Protein 5UFH (pdb70)

CATH classification: 3.40.50.2300

Foldseek 3Di:
DEEEEEEADPQALLVVVLVVLLQCCVVVVYHYDYDHQNVDDVRQVVVCVVVVDDGQEYEYEDQDEPCPCDDPGLYEYEYFYDPVQSAAYEYQQQQLLVVLLVCVVVPFPFEAEEADDCVVDDVCLCPDPTHLRSNNVNNVVNCVVVVHDDHLHFFLDHQALNRLLVRLVVVPPDQGQEYEYSAVSLLSVVVNCVVVPHDFPVRYAYEHEDPRVVQCVGVQRHWYKHQPSSVSSVVRSVSVCVSVPNDDGHYYHGGHIDGHDTRRHDD

Solvent-accessible surface area: 11719 Å² total

Nearest PDB structures (foldseek):
  5ufh-assembly1_A-2  TM=1.003E+00  e=1.304E-54  Bifidobacterium animalis subsp. lactis AD011
  2paf-assembly1_B  TM=8.544E-01  e=1.922E-17  Escherichia coli
  1lbi-assembly1_D  TM=8.188E-01  e=1.592E-17  Escherichia coli
  3brq-assembly1_A  TM=7.745E-01  e=1.092E-17  Escherichia coli K-12
  4wxe-assembly1_A  TM=7.830E-01  e=5.033E-16  Lacticaseibacillus paracasei ATCC 334

Organism: Bifidobacterium animalis subsp. lactis (strain AD011) (NCBI:txid442563)

Radius of gyration: 19.09 Å; Cα contacts (8 Å, |Δi|>4): 548; chains: 1; bounding box: 34×54×36 Å

B-factor: mean 27.02, std 12.6, range [11.87, 88.54]

Sequence (267 aa):
GLLGLAIFDFSQPFASYLADQIIVAREHHYGVIINTYGQNEHGLARARQANNLAADGWIVFADHAGQKLDQSYPLVLTGDWDAYGKVDQVTPNVEARYTTNRLLDSGYRSIALFGADGSLGARHYRQATEGTQELRVQGYQAYEEEHGIEARRDLFSGGLLTSDDSGVRATNLDQGVRPDAIICLNDAALGALHQLQVRGIRVPDDVQVVGFDNVPEEATYANPSLTTIDPHIDSYARHAVDLIERIQGYDGAKRVYTSDFTLVERSSTSL

Secondary structure (DSSP, 8-state):
-EEEEEES-SSSHHHHHHHHHHH--GGGT-EEEEEE-TTSTTHHHH--GGGGSS-SEEEEE----------SS-EEEESSS--TTSSEEE--TTT--HHHHHHHHTT---EEEESS-GGG-HHHHHH--S-HHHHHHHH--HHHHTT------B--SSSSHHHHHHHHH-------SEEEESS---HHHHHHHHHTT--TTTT-EEEEES--THHHHSSSPPEEEE--HHHHHHHHH--HHHHTT--SPP-EE----EEE--TT---

Structure (mmCIF, N/CA/C/O backbone):
data_5UFH
#
_entry.id   5UFH
#
_cell.length_a   72.326
_cell.length_b   60.171
_cell.length_c   67.188
_cell.angle_alpha   90.00
_cell.angle_beta   109.22
_cell.angle_gamma   90.00
#
_symmetry.space_group_name_H-M   'C 1 2 1'
#
loop_
_entity.id
_entity.type
_entity.pdbx_description
1 polymer 'LacI-type transcriptional regulator'
2 non-polymer GLYCEROL
3 non-polymer 'NITRATE ION'
4 water water
#
loop_
_atom_site.group_PDB
_atom_site.id
_atom_site.type_symbol
_atom_site.label_atom_id
_atom_site.label_alt_id
_atom_site.label_comp_id
_atom_site.label_asym_id
_atom_site.label_entity_id
_atom_site.label_seq_id
_atom_site.pdbx_PDB_ins_code
_atom_site.Cartn_x
_atom_site.Cartn_y
_atom_site.Cartn_z
_atom_site.occupancy
_atom_site.B_iso_or_equiv
_atom_site.auth_seq_id
_atom_site.auth_comp_id
_atom_site.auth_asym_id
_atom_site.auth_atom_id
_atom_site.pdbx_PDB_model_num
ATOM 1 N N . GLY A 1 66 ? 12.259 18.463 31.312 1.00 54.86 63 GLY A N 1
ATOM 2 C CA . GLY A 1 66 ? 12.991 18.813 30.110 1.00 45.91 63 GLY A CA 1
ATOM 3 C C . GLY A 1 66 ? 14.104 19.818 30.360 1.00 37.78 63 GLY A C 1
ATOM 4 O O . GLY A 1 66 ? 14.057 20.625 31.292 1.00 38.35 63 GLY A O 1
ATOM 5 N N . LEU A 1 67 ? 15.133 19.776 29.522 1.00 35.82 64 LEU A N 1
ATOM 6 C CA . LEU A 1 67 ? 16.292 20.634 29.733 1.00 34.07 64 LEU A CA 1
ATOM 7 C C . LEU A 1 67 ? 16.800 21.140 28.394 1.00 29.36 64 LEU A C 1
ATOM 8 O O . LEU A 1 67 ? 17.165 20.336 27.533 1.00 33.96 64 LEU A O 1
ATOM 13 N N . LEU A 1 68 ? 16.827 22.467 28.211 1.00 27.78 65 LEU A N 1
ATOM 14 C CA . LEU A 1 68 ? 17.385 23.070 27.003 1.00 25.43 65 LEU A CA 1
ATOM 15 C C . LEU A 1 68 ? 18.785 23.601 27.261 1.00 24.05 65 LEU A C 1
ATOM 16 O O . LEU A 1 68 ? 19.110 24.034 28.370 1.00 25.09 65 LEU A O 1
ATOM 21 N N . GLY A 1 69 ? 19.623 23.553 26.232 1.00 22.75 66 GLY A N 1
ATOM 22 C CA . GLY A 1 69 ? 20.957 24.147 26.286 1.00 23.46 66 GLY A CA 1
ATOM 23 C C . GLY A 1 69 ? 21.010 25.425 25.463 1.00 22.44 66 GLY A C 1
ATOM 24 O O . GLY A 1 69 ? 20.441 25.493 24.378 1.00 21.22 66 GLY A O 1
ATOM 25 N N . LEU A 1 70 ? 21.738 26.414 25.944 1.00 20.94 67 LEU A N 1
ATOM 26 C CA . LEU A 1 70 ? 22.030 27.631 25.217 1.00 17.03 67 LEU A CA 1
ATOM 27 C C . LEU A 1 70 ? 23.540 27.770 25.129 1.00 19.13 67 LEU A C 1
ATOM 28 O O . LEU A 1 70 ? 24.220 27.729 26.163 1.00 17.96 67 LEU A O 1
ATOM 33 N N . ALA A 1 71 ? 24.083 27.915 23.920 1.00 19.54 68 ALA A N 1
ATOM 34 C CA . ALA A 1 71 ? 25.511 28.136 23.683 1.00 18.47 68 ALA A CA 1
ATOM 35 C C . ALA A 1 71 ? 25.707 29.568 23.202 1.00 18.50 68 ALA A C 1
ATOM 36 O O . ALA A 1 71 ? 25.126 29.976 22.195 1.00 21.82 68 ALA A O 1
ATOM 38 N N . ILE A 1 72 ? 26.495 30.356 23.946 1.00 22.76 69 ILE A N 1
ATOM 39 C CA . ILE A 1 72 ? 26.800 31.737 23.565 1.00 24.73 69 ILE A CA 1
ATOM 40 C C . ILE A 1 72 ? 28.289 32.000 23.769 1.00 21.78 69 ILE A C 1
ATOM 41 O O . ILE A 1 72 ? 29.005 31.233 24.399 1.00 25.51 69 ILE A O 1
ATOM 46 N N . PHE A 1 73 ? 28.752 33.100 23.204 1.00 24.33 70 PHE A N 1
ATOM 47 C CA . PHE A 1 73 ? 30.190 33.330 23.185 1.00 25.11 70 PHE A CA 1
ATOM 48 C C . PHE A 1 73 ? 30.729 33.609 24.592 1.00 28.04 70 PHE A C 1
ATOM 49 O O . PHE A 1 73 ? 31.622 32.914 25.081 1.00 27.75 70 PHE A O 1
ATOM 57 N N . ASP A 1 74 ? 30.214 34.646 25.244 1.00 24.60 71 ASP A N 1
ATOM 58 C CA . ASP A 1 74 ? 30.510 34.946 26.647 1.00 23.95 71 ASP A CA 1
ATOM 59 C C . ASP A 1 74 ? 29.467 35.958 27.076 1.00 23.09 71 ASP A C 1
ATOM 60 O O . ASP A 1 74 ? 28.559 36.291 26.312 1.00 24.83 71 ASP A O 1
ATOM 65 N N . PHE A 1 75 ? 29.588 36.441 28.297 1.00 24.63 72 PHE A N 1
ATOM 66 C CA . PHE A 1 75 ? 28.636 37.406 28.838 1.00 26.27 72 PHE A CA 1
ATOM 67 C C . PHE A 1 75 ? 29.177 38.824 28.852 1.00 26.16 72 PHE A C 1
ATOM 68 O O . PHE A 1 75 ? 28.737 39.654 29.674 1.00 27.77 72 PHE A O 1
ATOM 76 N N . SER A 1 76 ? 30.175 39.127 28.030 1.00 24.27 73 SER A N 1
ATOM 77 C CA . SER A 1 76 ? 30.865 40.394 28.233 1.00 28.14 73 SER A CA 1
ATOM 78 C C . SER A 1 76 ? 30.012 41.604 27.874 1.00 33.93 73 SER A C 1
ATOM 79 O O . SER A 1 76 ? 30.288 42.710 28.355 1.00 43.72 73 SER A O 1
ATOM 82 N N . GLN A 1 77 ? 28.987 41.430 27.071 1.00 26.07 74 GLN A N 1
ATOM 83 C CA . GLN A 1 77 ? 28.154 42.556 26.700 1.00 30.41 74 GLN A CA 1
ATOM 84 C C . GLN A 1 77 ? 26.711 42.279 27.098 1.00 21.90 74 GLN A C 1
ATOM 85 O O . GLN A 1 77 ? 26.283 41.120 27.167 1.00 21.41 74 GLN A O 1
ATOM 91 N N . PRO A 1 78 ? 25.956 43.337 27.408 1.00 22.19 75 PRO A N 1
ATOM 92 C CA . PRO A 1 78 ? 24.621 43.156 28.003 1.00 21.10 75 PRO A CA 1
ATOM 93 C C . PRO A 1 78 ? 23.661 42.299 27.204 1.00 19.60 75 PRO A C 1
ATOM 94 O O . PRO A 1 78 ? 22.789 41.635 27.792 1.00 20.58 75 PRO A O 1
ATOM 98 N N . PHE A 1 79 ? 23.764 42.246 25.869 1.00 19.45 76 PHE A N 1
ATOM 99 C CA . PHE A 1 79 ? 22.787 41.497 25.118 1.00 18.23 76 PHE A CA 1
ATOM 100 C C . PHE A 1 79 ? 22.780 40.009 25.491 1.00 17.18 76 PHE A C 1
ATOM 101 O O . PHE A 1 79 ? 21.717 39.385 25.541 1.00 17.59 76 PHE A O 1
ATOM 109 N N . ALA A 1 80 ? 23.955 39.433 25.792 1.00 18.77 77 ALA A N 1
ATOM 110 C CA . ALA A 1 80 ? 23.974 37.994 26.060 1.00 18.54 77 ALA A CA 1
ATOM 111 C C . ALA A 1 80 ? 23.148 37.666 27.312 1.00 18.17 77 ALA A C 1
ATOM 112 O O . ALA A 1 80 ? 22.377 36.694 27.307 1.00 20.50 77 ALA A O 1
ATOM 114 N N . SER A 1 81 ? 23.284 38.495 28.354 1.00 18.09 78 SER A N 1
ATOM 115 C CA . SER A 1 81 ? 22.481 38.369 29.573 1.00 23.29 78 SER A CA 1
ATOM 116 C C . SER A 1 81 ? 21.008 38.483 29.257 1.00 23.88 78 SER A C 1
ATOM 117 O O . SER A 1 81 ? 20.182 37.709 29.751 1.00 18.82 78 SER A O 1
ATOM 120 N N . TYR A 1 82 ? 20.652 39.489 28.470 1.00 19.42 79 TYR A N 1
ATOM 121 C CA . TYR A 1 82 ? 19.249 39.754 28.225 1.00 18.71 79 TYR A CA 1
ATOM 122 C C . TYR A 1 82 ? 18.628 38.616 27.423 1.00 20.58 79 TYR A C 1
ATOM 123 O O . TYR A 1 82 ? 17.535 38.128 27.753 1.00 18.42 79 TYR A O 1
ATOM 132 N N . LEU A 1 83 ? 19.326 38.138 26.392 1.00 16.46 80 LEU A N 1
ATOM 133 C CA . LEU A 1 83 ? 18.804 37.030 25.605 1.00 18.50 80 LEU A CA 1
ATOM 134 C C . LEU A 1 83 ? 18.690 35.771 26.449 1.00 17.63 80 LEU A C 1
ATOM 135 O O . LEU A 1 83 ? 17.663 35.086 26.419 1.00 18.11 80 LEU A O 1
ATOM 140 N N . ALA A 1 84 ? 19.731 35.462 27.226 1.00 18.27 81 ALA A N 1
ATOM 141 C CA . ALA A 1 84 ? 19.677 34.270 28.063 1.00 18.62 81 ALA A CA 1
ATOM 142 C C . ALA A 1 84 ? 18.500 34.333 29.028 1.00 20.23 81 ALA A C 1
ATOM 143 O O . ALA A 1 84 ? 17.776 33.337 29.210 1.00 18.47 81 ALA A O 1
ATOM 145 N N . ASP A 1 85 ? 18.323 35.475 29.695 1.00 19.93 82 ASP A N 1
ATOM 146 C CA . ASP A 1 85 ? 17.212 35.576 30.648 1.00 21.64 82 ASP A CA 1
ATOM 147 C C . ASP A 1 85 ? 15.874 35.367 29.942 1.00 19.32 82 ASP A C 1
ATOM 148 O O . ASP A 1 85 ? 14.989 34.701 30.481 1.00 21.56 82 ASP A O 1
ATOM 153 N N . GLN A 1 86 ? 15.707 35.923 28.737 1.00 17.66 83 GLN A N 1
ATOM 154 C CA . GLN A 1 86 ? 14.436 35.746 28.043 1.00 19.10 83 GLN A CA 1
ATOM 155 C C . GLN A 1 86 ? 14.225 34.293 27.627 1.00 21.25 83 GLN A C 1
ATOM 156 O O . GLN A 1 86 ? 13.123 33.762 27.767 1.00 21.01 83 GLN A O 1
ATOM 162 N N . ILE A 1 87 ? 15.276 33.623 27.154 1.00 17.59 84 ILE A N 1
ATOM 163 C CA . ILE A 1 87 ? 15.178 32.196 26.865 1.00 18.96 84 ILE A CA 1
ATOM 164 C C . ILE A 1 87 ? 14.794 31.408 28.105 1.00 21.29 84 ILE A C 1
ATOM 165 O O . ILE A 1 87 ? 13.941 30.514 28.045 1.00 21.52 84 ILE A O 1
ATOM 170 N N . ILE A 1 88 ? 15.393 31.741 29.259 1.00 19.38 85 ILE A N 1
ATOM 171 C CA . ILE A 1 88 ? 15.047 31.057 30.505 1.00 19.53 85 ILE A CA 1
ATOM 172 C C . ILE A 1 88 ? 13.575 31.249 30.854 1.00 21.81 85 ILE A C 1
ATOM 173 O O . ILE A 1 88 ? 12.886 30.291 31.220 1.00 24.97 85 ILE A O 1
ATOM 178 N N . VAL A 1 89 ? 13.073 32.476 30.762 1.00 22.51 86 VAL A N 1
ATOM 179 C CA . VAL A 1 89 ? 11.639 32.717 31.019 1.00 25.69 86 VAL A CA 1
ATOM 180 C C . VAL A 1 89 ? 10.768 31.904 30.058 1.00 22.21 86 VAL A C 1
ATOM 181 O O . VAL A 1 89 ? 9.829 31.235 30.501 1.00 25.31 86 VAL A O 1
ATOM 192 N N . ALA A 1 91 ? 11.488 29.249 28.303 1.00 21.01 88 ALA A N 1
ATOM 193 C CA . ALA A 1 91 ? 11.652 27.832 28.533 1.00 22.43 88 ALA A CA 1
ATOM 194 C C . ALA A 1 91 ? 10.848 27.423 29.759 1.00 24.19 88 ALA A C 1
ATOM 195 O O . ALA A 1 91 ? 10.207 26.369 29.767 1.00 23.94 88 ALA A O 1
ATOM 197 N N . ARG A 1 92 ? 10.884 28.253 30.815 1.00 23.55 89 ARG A N 1
ATOM 198 C CA . ARG A 1 92 ? 10.129 27.919 32.022 1.00 26.55 89 ARG A CA 1
ATOM 199 C C . ARG A 1 92 ? 8.631 27.823 31.753 1.00 27.58 89 ARG A C 1
ATOM 200 O O . ARG A 1 92 ? 7.951 26.966 32.339 1.00 29.48 89 ARG A O 1
ATOM 203 N N . GLU A 1 93 ? 8.115 28.652 30.837 1.00 25.92 90 GLU A N 1
ATOM 204 C CA . GLU A 1 93 ? 6.700 28.548 30.472 1.00 28.54 90 GLU A CA 1
ATOM 205 C C . GLU A 1 93 ? 6.367 27.178 29.894 1.00 26.76 90 GLU A C 1
ATOM 206 O O . GLU A 1 93 ? 5.219 26.742 29.974 1.00 31.40 90 GLU A O 1
ATOM 212 N N . HIS A 1 94 ? 7.337 26.506 29.278 1.00 27.87 91 HIS A N 1
ATOM 213 C CA . HIS A 1 94 ? 7.171 25.149 28.768 1.00 29.00 91 HIS A CA 1
ATOM 214 C C . HIS A 1 94 ? 7.579 24.080 29.765 1.00 35.15 91 HIS A C 1
ATOM 215 O O . HIS A 1 94 ? 7.612 22.899 29.401 1.00 34.01 91 HIS A O 1
ATOM 222 N N . HIS A 1 95 ? 7.918 24.461 30.994 1.00 32.48 92 HIS A N 1
ATOM 223 C CA . HIS A 1 95 ? 8.367 23.523 32.018 1.00 31.99 92 HIS A CA 1
ATOM 224 C C . HIS A 1 95 ? 9.706 22.885 31.665 1.00 33.39 92 HIS A C 1
ATOM 225 O O . HIS A 1 95 ? 9.961 21.726 32.007 1.00 36.34 92 HIS A O 1
ATOM 232 N N . TYR A 1 96 ? 10.560 23.645 30.980 1.00 29.26 93 TYR A N 1
ATOM 233 C CA . TYR A 1 96 ? 11.918 23.241 30.650 1.00 30.85 93 TYR A CA 1
ATOM 234 C C . TYR A 1 96 ? 12.907 24.107 31.418 1.00 31.46 93 TYR A C 1
ATOM 235 O O . TYR A 1 96 ? 12.724 25.323 31.547 1.00 29.94 93 TYR A O 1
ATOM 244 N N . GLY A 1 97 ? 13.982 23.489 31.899 1.00 29.61 94 GLY A N 1
ATOM 245 C CA . GLY A 1 97 ? 15.102 24.242 32.410 1.00 29.39 94 GLY A CA 1
ATOM 246 C C . GLY A 1 97 ? 16.059 24.621 31.307 1.00 27.08 94 GLY A C 1
ATOM 247 O O . GLY A 1 97 ? 15.877 24.266 30.140 1.00 28.90 94 GLY A O 1
ATOM 248 N N . VAL A 1 98 ? 17.063 25.408 31.673 1.00 24.91 95 VAL A N 1
ATOM 249 C CA . VAL A 1 98 ? 18.085 25.857 30.730 1.00 25.10 95 VAL A CA 1
ATOM 250 C C . VAL A 1 98 ? 19.453 25.725 31.378 1.00 28.95 95 VAL A C 1
ATOM 251 O O . VAL A 1 98 ? 19.646 26.150 32.523 1.00 32.46 95 VAL A O 1
ATOM 255 N N . ILE A 1 99 ? 20.402 25.159 30.644 1.00 24.08 96 ILE A N 1
ATOM 256 C CA . ILE A 1 99 ? 21.813 25.224 31.018 1.00 21.55 96 ILE A CA 1
ATOM 257 C C . ILE A 1 99 ? 22.543 26.008 29.947 1.00 21.51 96 ILE A C 1
ATOM 258 O O . ILE A 1 99 ? 22.206 25.928 28.763 1.00 22.78 96 ILE A O 1
ATOM 263 N N . ILE A 1 100 ? 23.555 26.760 30.334 1.00 22.50 97 ILE A N 1
ATOM 264 C CA . ILE A 1 100 ? 24.285 27.631 29.421 1.00 18.91 97 ILE A CA 1
ATOM 265 C C . ILE A 1 100 ? 25.723 27.151 29.292 1.00 20.92 97 ILE A C 1
ATOM 266 O O . ILE A 1 100 ? 26.405 26.971 30.294 1.00 22.85 97 ILE A O 1
ATOM 271 N N . ASN A 1 101 ? 26.191 26.942 28.060 1.00 24.67 98 ASN A N 1
ATOM 272 C CA . ASN A 1 101 ? 27.594 26.673 27.781 1.00 25.60 98 ASN A CA 1
ATOM 273 C C . ASN A 1 101 ? 28.142 27.891 27.046 1.00 26.60 98 ASN A C 1
ATOM 274 O O . ASN A 1 101 ? 27.460 28.464 26.193 1.00 28.58 98 ASN A O 1
ATOM 279 N N . THR A 1 102 ? 29.344 28.334 27.403 1.00 29.32 99 THR A N 1
ATOM 280 C CA . THR A 1 102 ? 29.978 29.400 26.642 1.00 25.48 99 THR A CA 1
ATOM 281 C C . THR A 1 102 ? 31.107 28.810 25.809 1.00 28.87 99 THR A C 1
ATOM 282 O O . THR A 1 102 ? 31.704 27.791 26.166 1.00 33.29 99 THR A O 1
ATOM 286 N N . TYR A 1 103 ? 31.388 29.452 24.686 1.00 29.72 100 TYR A N 1
ATOM 287 C CA . TYR A 1 103 ? 32.407 28.928 23.798 1.00 32.41 100 TYR A CA 1
ATOM 288 C C . TYR A 1 103 ? 33.506 29.909 23.426 1.00 36.06 100 TYR A C 1
ATOM 289 O O . TYR A 1 103 ? 34.471 29.504 22.760 1.00 33.79 100 TYR A O 1
ATOM 298 N N . GLY A 1 104 ? 33.404 31.173 23.834 1.00 30.82 101 GLY A N 1
ATOM 299 C CA . GLY A 1 104 ? 34.404 32.139 23.442 1.00 31.44 101 GLY A CA 1
ATOM 300 C C . GLY A 1 104 ? 35.784 31.900 24.012 1.00 34.83 101 GLY A C 1
ATOM 301 O O . GLY A 1 104 ? 36.733 32.537 23.545 1.00 42.74 101 GLY A O 1
ATOM 302 N N . GLN A 1 105 ? 35.924 30.994 24.981 1.00 37.90 102 GLN A N 1
ATOM 303 C CA . GLN A 1 105 ? 37.183 30.772 25.680 1.00 47.76 102 GLN A CA 1
ATOM 304 C C . GLN A 1 105 ? 38.033 29.683 25.036 1.00 60.49 102 GLN A C 1
ATOM 305 O O . GLN A 1 105 ? 39.057 29.283 25.609 1.00 67.18 102 GLN A O 1
ATOM 311 N N . ASN A 1 106 ? 37.649 29.210 23.856 1.00 55.94 10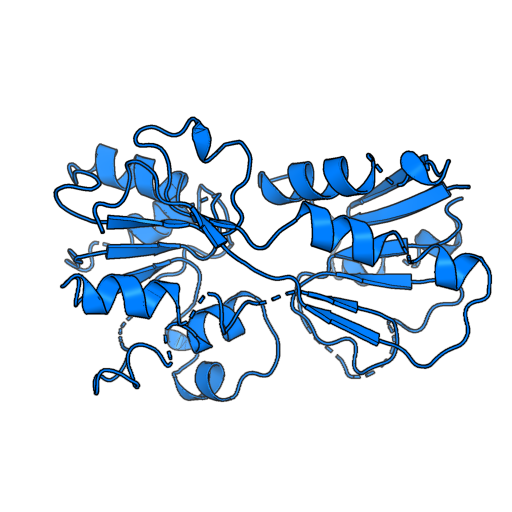3 ASN A N 1
ATOM 312 C CA . ASN A 1 106 ? 38.386 28.167 23.160 1.00 62.63 103 ASN A CA 1
ATOM 313 C C . ASN A 1 106 ? 38.637 28.590 21.721 1.00 65.34 103 ASN A C 1
ATOM 314 O O . ASN A 1 106 ? 37.793 29.247 21.102 1.00 63.55 103 ASN A O 1
ATOM 319 N N . GLU A 1 107 ? 39.809 28.230 21.202 1.00 70.27 104 GLU A N 1
ATOM 320 C CA . GLU A 1 107 ? 40.060 28.360 19.774 1.00 68.81 104 GLU A CA 1
ATOM 321 C C . GLU A 1 107 ? 39.135 27.415 19.022 1.00 67.81 104 GLU A C 1
ATOM 322 O O . GLU A 1 107 ? 38.925 26.270 19.439 1.00 68.18 104 GLU A O 1
ATOM 324 N N . HIS A 1 108 ? 38.575 27.902 17.912 1.00 66.04 105 HIS A N 1
ATOM 325 C CA . HIS A 1 108 ? 37.495 27.208 17.213 1.00 61.01 105 HIS A CA 1
ATOM 326 C C . HIS A 1 108 ? 36.394 26.842 18.203 1.00 57.90 105 HIS A C 1
ATOM 327 O O . HIS A 1 108 ? 35.883 25.720 18.232 1.00 57.20 105 HIS A O 1
ATOM 329 N N . GLY A 1 109 ? 36.041 27.825 19.033 1.00 48.87 106 GLY A N 1
ATOM 330 C CA . GLY A 1 109 ? 35.275 27.531 20.225 1.00 40.63 106 GLY A CA 1
ATOM 331 C C . GLY A 1 109 ? 33.912 26.948 19.929 1.00 37.35 106 GLY A C 1
ATOM 332 O O . GLY A 1 109 ? 33.465 26.024 20.608 1.00 41.08 106 GLY A O 1
ATOM 333 N N . LEU A 1 110 ? 33.226 27.484 18.922 1.00 31.01 107 LEU A N 1
ATOM 334 C CA . LEU A 1 110 ? 31.857 27.051 18.689 1.00 33.31 107 LEU A CA 1
ATOM 335 C C . LEU A 1 110 ? 31.803 25.564 18.347 1.00 37.94 107 LEU A C 1
ATOM 336 O O . LEU A 1 110 ? 30.952 24.833 18.867 1.00 33.38 107 LEU A O 1
ATOM 341 N N . ALA A 1 111 ? 32.747 25.092 17.523 1.00 41.41 108 ALA A N 1
ATOM 342 C CA . ALA A 1 111 ? 32.796 23.675 17.174 1.00 41.88 108 ALA A CA 1
ATOM 343 C C . ALA A 1 111 ? 32.953 22.805 18.413 1.00 39.52 108 ALA A C 1
ATOM 344 O O . ALA A 1 111 ? 32.300 21.761 18.538 1.00 40.26 108 ALA A O 1
ATOM 346 N N . ARG A 1 112 ? 33.796 23.230 19.351 1.00 36.82 109 ARG A N 1
ATOM 347 C CA . ARG A 1 112 ? 34.005 22.445 20.563 1.00 38.45 109 ARG A CA 1
ATOM 348 C C . ARG A 1 112 ? 32.729 22.377 21.403 1.00 35.72 109 ARG A C 1
ATOM 349 O O . ARG A 1 112 ? 32.373 21.313 21.924 1.00 37.34 109 ARG A O 1
ATOM 354 N N . ALA A 1 113 ? 32.021 23.498 21.534 1.00 35.49 110 ALA A N 1
ATOM 355 C CA . ALA A 1 113 ? 30.754 23.495 22.263 1.00 34.41 110 ALA A CA 1
ATOM 356 C C . ALA A 1 113 ? 29.720 22.567 21.618 1.00 34.47 110 ALA A C 1
ATOM 357 O O . ALA A 1 113 ? 28.991 21.862 22.329 1.00 35.85 110 ALA A O 1
ATOM 367 N N . ARG A 1 115 ? 30.355 19.904 20.024 1.00 36.15 112 ARG A N 1
ATOM 368 C CA . ARG A 1 115 ? 30.752 18.550 20.383 1.00 35.29 112 ARG A CA 1
ATOM 369 C C . ARG A 1 115 ? 30.451 18.261 21.847 1.00 38.85 112 ARG A C 1
ATOM 370 O O . ARG A 1 115 ? 29.954 17.180 22.177 1.00 42.72 112 ARG A O 1
ATOM 378 N N . GLN A 1 116 ? 30.735 19.219 22.738 1.00 37.47 113 GLN A N 1
ATOM 379 C CA . GLN A 1 116 ? 30.463 19.023 24.160 1.00 37.88 113 GLN A CA 1
ATOM 380 C C . GLN A 1 116 ? 28.993 18.740 24.419 1.00 35.80 113 GLN A C 1
ATOM 381 O O . GLN A 1 116 ? 28.662 18.013 25.366 1.00 42.42 113 GLN A O 1
ATOM 387 N N . ALA A 1 117 ? 28.106 19.300 23.589 1.00 32.34 114 ALA A N 1
ATOM 388 C CA . ALA A 1 117 ? 26.671 19.115 23.757 1.00 34.27 114 ALA A CA 1
ATOM 389 C C . ALA A 1 117 ? 26.283 17.642 23.725 1.00 35.26 114 ALA A C 1
ATOM 390 O O . ALA A 1 117 ? 25.280 17.256 24.335 1.00 41.56 114 ALA A O 1
ATOM 392 N N . ASN A 1 118 ? 27.052 16.809 23.015 1.00 38.44 115 ASN A N 1
ATOM 393 C CA . ASN A 1 118 ? 26.753 15.379 22.965 1.00 37.81 115 ASN A CA 1
ATOM 394 C C . ASN A 1 118 ? 26.791 14.728 24.344 1.00 43.96 115 ASN A C 1
ATOM 395 O O . ASN A 1 118 ? 26.097 13.733 24.573 1.00 48.16 115 ASN A O 1
ATOM 400 N N . ASN A 1 119 ? 27.589 15.261 25.268 1.00 45.63 116 ASN A N 1
ATOM 401 C CA . ASN A 1 119 ? 27.802 14.643 26.571 1.00 44.76 116 ASN A CA 1
ATOM 402 C C . ASN A 1 119 ? 27.187 15.445 27.708 1.00 46.49 116 ASN A C 1
ATOM 403 O O . ASN A 1 119 ? 27.393 15.108 28.884 1.00 50.17 116 ASN A O 1
ATOM 408 N N . LEU A 1 120 ? 26.444 16.504 27.388 1.00 36.59 117 LEU A N 1
ATOM 409 C CA . LEU A 1 120 ? 25.698 17.242 28.385 1.00 38.19 117 LEU A CA 1
ATOM 410 C C . LEU A 1 120 ? 24.285 16.663 28.487 1.00 36.11 117 LEU A C 1
ATOM 411 O O . LEU A 1 120 ? 23.879 15.797 27.709 1.00 39.50 117 LEU A O 1
ATOM 416 N N . ALA A 1 121 ? 23.517 17.157 29.449 1.00 33.97 118 ALA A N 1
ATOM 417 C CA . ALA A 1 121 ? 22.237 16.534 29.750 1.00 38.85 118 ALA A CA 1
ATOM 418 C C . ALA A 1 121 ? 21.081 17.136 28.965 1.00 36.48 118 ALA A C 1
ATOM 419 O O . ALA A 1 121 ? 20.004 16.539 28.925 1.00 37.68 118 ALA A O 1
ATOM 421 N N . ALA A 1 122 ? 21.292 18.275 28.319 1.00 34.05 119 ALA A N 1
ATOM 422 C CA . ALA A 1 122 ? 20.201 18.972 27.645 1.00 30.91 119 ALA A CA 1
ATOM 423 C C . ALA A 1 122 ? 19.609 18.140 26.504 1.00 32.71 119 ALA A C 1
ATOM 424 O O . ALA A 1 122 ? 20.301 17.376 25.826 1.00 32.00 119 ALA A O 1
ATOM 426 N N . ASP A 1 123 ? 18.301 18.314 26.290 1.00 29.43 120 ASP A N 1
ATOM 427 C CA . ASP A 1 123 ? 17.558 17.592 25.260 1.00 30.42 120 ASP A CA 1
ATOM 428 C C . ASP A 1 123 ? 17.690 18.217 23.882 1.00 29.71 120 ASP A C 1
ATOM 429 O O . ASP A 1 123 ? 17.260 17.603 22.895 1.00 31.80 120 ASP A O 1
ATOM 434 N N . GLY A 1 124 ? 18.254 19.412 23.803 1.00 25.93 121 GLY A N 1
ATOM 435 C CA . GLY A 1 124 ? 18.397 20.129 22.545 1.00 24.60 121 GLY A CA 1
ATOM 43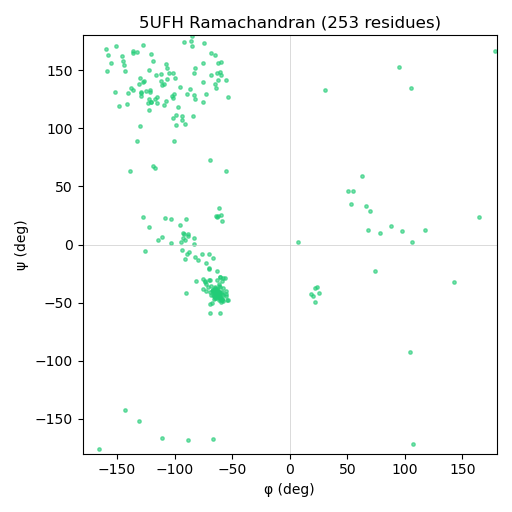6 C C . GLY A 1 124 ? 19.040 21.466 22.851 1.00 23.60 121 GLY A C 1
ATOM 437 O O . GLY A 1 124 ? 19.138 21.874 24.017 1.00 23.24 121 GLY A O 1
ATOM 438 N N . TRP A 1 125 ? 19.495 22.132 21.797 1.00 22.85 122 TRP A N 1
ATOM 439 C CA . TRP A 1 125 ? 20.354 23.303 21.923 1.00 19.52 122 TRP A CA 1
ATOM 440 C C . TRP A 1 125 ? 19.866 24.462 21.080 1.00 21.55 122 TRP A C 1
ATOM 441 O O . TRP A 1 125 ? 19.470 24.291 19.918 1.00 21.29 122 TRP A O 1
ATOM 452 N N . ILE A 1 126 ? 19.923 25.647 21.660 1.00 18.86 123 ILE A N 1
ATOM 453 C CA . ILE A 1 126 ? 19.923 26.886 20.917 1.00 17.25 123 ILE A CA 1
ATOM 454 C C . ILE A 1 126 ? 21.348 27.386 20.888 1.00 17.13 123 ILE A C 1
ATOM 455 O O . ILE A 1 126 ? 21.966 27.526 21.950 1.00 18.63 123 ILE A O 1
ATOM 460 N N . VAL A 1 127 ? 21.868 27.687 19.710 1.00 16.52 124 VAL A N 1
ATOM 461 C CA . VAL A 1 127 ? 23.236 28.136 19.545 1.00 18.33 124 VAL A CA 1
ATOM 462 C C . VAL A 1 127 ? 23.181 29.540 18.983 1.00 21.36 124 VAL A C 1
ATOM 463 O O . VAL A 1 127 ? 22.562 29.768 17.931 1.00 21.19 124 VAL A O 1
ATOM 467 N N . PHE A 1 128 ? 23.835 30.475 19.659 1.00 21.59 125 PHE A N 1
ATOM 468 C CA . PHE A 1 128 ? 23.925 31.837 19.141 1.00 22.19 125 PHE A CA 1
ATOM 469 C C . PHE A 1 128 ? 25.286 31.964 18.478 1.00 24.72 125 PHE A C 1
ATOM 470 O O . PHE A 1 128 ? 26.310 32.084 19.158 1.00 25.01 125 PHE A O 1
ATOM 478 N N . ALA A 1 129 ? 25.307 31.905 17.156 1.00 25.23 126 ALA A N 1
ATOM 479 C CA . ALA A 1 129 ? 26.565 31.953 16.424 1.00 24.10 126 ALA A CA 1
ATOM 480 C C . ALA A 1 129 ? 27.005 33.395 16.236 1.00 26.80 126 ALA A C 1
ATOM 481 O O . ALA A 1 129 ? 26.179 34.300 16.093 1.00 30.50 126 ALA A O 1
ATOM 483 N N . ASP A 1 130 ? 28.320 33.612 16.229 1.00 30.11 127 ASP A N 1
ATOM 484 C CA . ASP A 1 130 ? 28.832 34.956 15.964 1.00 35.16 127 ASP A CA 1
ATOM 485 C C . ASP A 1 130 ? 29.783 35.031 14.773 1.00 37.00 127 ASP A C 1
ATOM 486 O O . ASP A 1 130 ? 30.481 36.036 14.627 1.00 41.52 127 ASP A O 1
ATOM 491 N N . HIS A 1 131 ? 29.820 34.006 13.914 1.00 35.22 128 HIS A N 1
ATOM 492 C CA . HIS A 1 131 ? 30.619 34.057 12.696 1.00 32.52 128 HIS A CA 1
ATOM 493 C C . HIS A 1 131 ? 30.073 33.062 11.684 1.00 34.44 128 HIS A C 1
ATOM 494 O O . HIS A 1 131 ? 29.303 32.156 12.025 1.00 39.49 128 HIS A O 1
ATOM 501 N N . ALA A 1 132 ? 30.473 33.260 10.431 1.00 35.57 129 ALA A N 1
ATOM 502 C CA . ALA A 1 132 ? 29.997 32.415 9.345 1.00 43.03 129 ALA A CA 1
ATOM 503 C C . ALA A 1 132 ? 30.518 30.991 9.486 1.00 51.66 129 ALA A C 1
ATOM 504 O O . ALA A 1 132 ? 31.620 30.747 9.990 1.00 54.02 129 ALA A O 1
ATOM 514 N N . GLY A 1 134 ? 30.804 27.270 7.129 1.00 62.40 131 GLY A N 1
ATOM 515 C CA . GLY A 1 134 ? 30.725 26.752 5.773 1.00 60.84 131 GLY A CA 1
ATOM 516 C C . GLY A 1 134 ? 29.420 26.020 5.512 1.00 62.62 131 GLY A C 1
ATOM 517 O O . GLY A 1 134 ? 28.829 25.406 6.405 1.00 62.42 131 GLY A O 1
ATOM 518 N N . GLN A 1 135 ? 28.957 26.105 4.267 1.00 64.65 132 GLN A N 1
ATOM 519 C CA . GLN A 1 135 ? 27.758 25.387 3.834 1.00 63.45 132 GLN A CA 1
ATOM 520 C C . GLN A 1 135 ? 28.028 23.886 3.786 1.00 64.84 132 GLN A C 1
ATOM 521 O O . GLN A 1 135 ? 29.183 23.457 3.777 1.00 67.38 132 GLN A O 1
ATOM 523 N N . LYS A 1 138 ? 28.444 21.385 8.127 1.00 56.76 135 LYS A N 1
ATOM 524 C CA . LYS A 1 138 ? 29.011 20.291 8.920 1.00 54.42 135 LYS A CA 1
ATOM 525 C C . LYS A 1 138 ? 28.823 20.525 10.423 1.00 52.18 135 LYS A C 1
ATOM 526 O O . LYS A 1 138 ? 28.441 19.619 11.175 1.00 46.38 135 LYS A O 1
ATOM 536 N N . LEU A 1 140 ? 26.575 22.391 11.833 1.00 32.42 137 LEU A N 1
ATOM 537 C CA . LEU A 1 140 ? 25.164 22.354 12.183 1.00 30.61 137 LEU A CA 1
ATOM 538 C C . LEU A 1 140 ? 24.541 20.986 11.940 1.00 35.38 137 LEU A C 1
ATOM 539 O O . LEU A 1 140 ? 23.331 20.832 12.125 1.00 37.11 137 LEU A O 1
ATOM 544 N N . ASP A 1 141 ? 25.326 20.005 11.506 1.00 37.03 138 ASP A N 1
ATOM 545 C CA . ASP A 1 141 ? 24.865 18.621 11.414 1.00 40.20 138 ASP A CA 1
ATOM 546 C C . ASP A 1 141 ? 25.190 17.933 12.732 1.00 37.34 138 ASP A C 1
ATOM 547 O O . ASP A 1 141 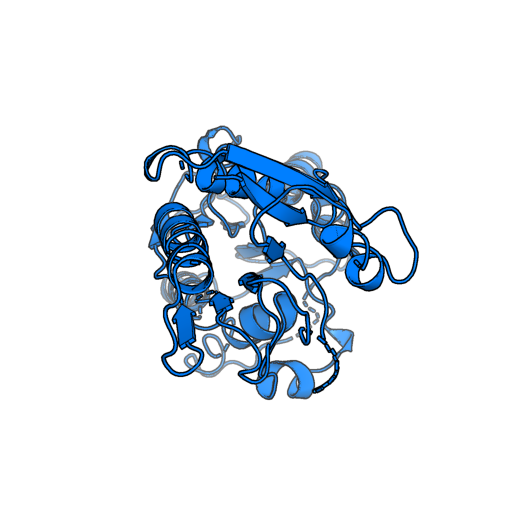? 26.339 17.567 12.991 1.00 42.04 138 ASP A O 1
ATOM 552 N N . GLN A 1 142 ? 24.170 17.746 13.563 1.00 33.90 139 GLN A N 1
ATOM 553 C CA . GLN A 1 142 ? 24.322 17.144 14.877 1.00 35.60 139 GLN A CA 1
ATOM 554 C C . GLN A 1 142 ? 23.196 16.143 15.102 1.00 34.73 139 GLN A C 1
ATOM 555 O O . GLN A 1 142 ? 22.184 16.152 14.403 1.00 36.13 139 GLN A O 1
ATOM 561 N N . SER A 1 143 ? 23.380 15.292 16.105 1.00 39.74 140 SER A N 1
ATOM 562 C CA . SER A 1 143 ? 22.416 14.249 16.430 1.00 42.97 140 SER A CA 1
ATOM 563 C C . SER A 1 143 ? 21.348 14.701 17.418 1.00 41.14 140 SER A C 1
ATOM 564 O O . SER A 1 143 ? 20.399 13.951 17.664 1.00 47.04 140 SER A O 1
ATOM 567 N N . TYR A 1 144 ? 21.478 15.888 18.000 1.00 33.64 141 TYR A N 1
ATOM 568 C CA . TYR A 1 144 ? 20.483 16.408 18.913 1.00 31.32 141 TYR A CA 1
ATOM 569 C C . TYR A 1 144 ? 19.706 17.531 18.239 1.00 27.80 141 TYR A C 1
ATOM 570 O O . TYR A 1 144 ? 20.204 18.164 17.302 1.00 26.56 141 TYR A O 1
ATOM 579 N N . PRO A 1 145 ? 18.475 17.799 18.682 1.00 27.61 142 PRO A N 1
ATOM 580 C CA . PRO A 1 145 ? 17.742 18.968 18.178 1.00 25.44 142 PRO A CA 1
ATOM 581 C C . PRO A 1 145 ? 18.534 20.249 18.373 1.00 23.38 142 PRO A C 1
ATOM 582 O O . PRO A 1 145 ? 19.169 20.449 19.413 1.00 22.89 142 PRO A O 1
ATOM 586 N N . LEU A 1 146 ? 18.453 21.132 17.389 1.00 21.29 143 LEU A N 1
ATOM 587 C CA . LEU A 1 146 ? 19.300 22.314 17.311 1.00 21.68 143 LEU A CA 1
ATOM 588 C C . LEU A 1 146 ? 18.562 23.410 16.557 1.00 22.58 143 LEU A C 1
ATOM 589 O O . LEU A 1 146 ? 18.038 23.173 15.460 1.00 21.61 143 LEU A O 1
ATOM 594 N N . VAL A 1 147 ? 18.551 24.612 17.142 1.00 19.55 144 VAL A N 1
ATOM 595 C CA . VAL A 1 147 ? 18.029 25.841 16.552 1.00 17.58 144 VAL A CA 1
ATOM 596 C C . VAL A 1 147 ? 19.117 26.884 16.585 1.00 16.80 144 VAL A C 1
ATOM 597 O O . VAL A 1 147 ? 19.757 27.069 17.634 1.00 16.68 144 VAL A O 1
ATOM 601 N N . LEU A 1 148 ? 19.341 27.548 15.471 1.00 17.67 145 LEU A N 1
ATOM 602 C CA . LEU A 1 148 ? 20.372 28.548 15.357 1.00 17.13 145 LEU A CA 1
ATOM 603 C C . LEU A 1 148 ? 19.784 29.930 15.604 1.00 17.49 145 LEU A C 1
ATOM 604 O O . LEU A 1 148 ? 18.696 30.261 15.133 1.00 19.97 145 LEU A O 1
ATOM 609 N N . THR A 1 149 ? 20.491 30.732 16.383 1.00 18.00 146 THR A N 1
ATOM 610 C CA . THR A 1 149 ? 20.187 32.146 16.486 1.00 18.02 146 THR A CA 1
ATOM 611 C C . THR A 1 149 ? 21.412 32.931 16.057 1.00 19.10 146 THR A C 1
ATOM 612 O O . THR A 1 149 ? 22.516 32.383 15.891 1.00 20.40 146 THR A O 1
ATOM 616 N N . GLY A 1 150 ? 21.182 34.191 15.784 1.00 21.16 147 GLY A N 1
ATOM 617 C CA . GLY A 1 150 ? 22.221 35.065 15.283 1.00 24.38 147 GLY A CA 1
ATOM 618 C C . GLY A 1 150 ? 22.013 35.370 13.814 1.00 28.40 147 GLY A C 1
ATOM 619 O O . GLY A 1 150 ? 20.998 35.038 13.196 1.00 27.88 147 GLY A O 1
ATOM 620 N N . ASP A 1 151 ? 23.010 36.016 13.240 1.00 30.83 148 ASP A N 1
ATOM 621 C CA . ASP A 1 151 ? 22.826 36.621 11.941 1.00 29.86 148 ASP A CA 1
ATOM 622 C C . ASP A 1 151 ? 23.573 35.877 10.841 1.00 27.72 148 ASP A C 1
ATOM 623 O O . ASP A 1 151 ? 23.840 36.445 9.789 1.00 28.89 148 ASP A O 1
ATOM 628 N N . TRP A 1 152 ? 23.871 34.599 11.065 1.00 28.66 149 TRP A N 1
ATOM 629 C CA . TRP A 1 152 ? 24.605 33.780 10.119 1.00 30.80 149 TRP A CA 1
ATOM 630 C C . TRP A 1 152 ? 23.706 32.703 9.536 1.00 29.38 149 TRP A C 1
ATOM 631 O O . TRP A 1 152 ? 22.780 32.206 10.195 1.00 31.04 149 TRP A O 1
ATOM 642 N N . ASP A 1 153 ? 23.979 32.385 8.280 1.00 33.36 150 ASP A N 1
ATOM 643 C CA . ASP A 1 153 ? 23.145 31.462 7.512 1.00 35.39 150 ASP A CA 1
ATOM 644 C C . ASP A 1 153 ? 23.338 30.011 7.974 1.00 34.63 150 ASP A C 1
ATOM 645 O O . ASP A 1 153 ? 24.468 29.529 8.076 1.00 33.41 150 ASP A O 1
ATOM 650 N N . ALA A 1 154 ? 22.226 29.307 8.246 1.00 28.31 151 ALA A N 1
ATOM 651 C CA . ALA A 1 154 ? 22.244 27.855 8.456 1.00 24.43 151 ALA A CA 1
ATOM 652 C C . ALA A 1 154 ? 22.105 27.019 7.174 1.00 25.26 151 ALA A C 1
ATOM 653 O O . ALA A 1 154 ? 22.228 25.786 7.229 1.00 24.44 151 ALA A O 1
ATOM 655 N N . TYR A 1 155 ? 21.853 27.639 6.023 1.00 28.06 152 TYR A N 1
ATOM 656 C CA . TYR A 1 155 ? 21.661 26.918 4.782 1.00 27.61 152 TYR A CA 1
ATOM 657 C C . TYR A 1 155 ? 20.597 25.827 4.904 1.00 26.38 152 TYR A C 1
ATOM 658 O O . TYR A 1 155 ? 20.736 24.748 4.353 1.00 27.51 152 TYR A O 1
ATOM 667 N N . GLY A 1 156 ? 19.560 26.094 5.703 1.00 24.64 153 GLY A N 1
ATOM 668 C CA . GLY A 1 156 ? 18.499 25.108 5.840 1.00 26.24 153 GLY A CA 1
ATOM 669 C C . GLY A 1 156 ? 18.848 23.819 6.553 1.00 25.26 153 GLY A C 1
ATOM 670 O O . GLY A 1 156 ? 18.076 22.864 6.475 1.00 27.39 153 GLY A O 1
ATOM 671 N N . LYS A 1 157 ? 19.988 23.740 7.235 1.00 23.68 154 LYS A N 1
ATOM 672 C CA . LYS A 1 157 ? 20.284 22.521 7.980 1.00 26.28 154 LYS A CA 1
ATOM 673 C C . LYS A 1 157 ? 19.456 22.430 9.255 1.00 25.67 154 LYS A C 1
ATOM 674 O O . LYS A 1 157 ? 19.161 21.322 9.714 1.00 26.20 154 LYS A O 1
ATOM 680 N N . VAL A 1 158 ? 19.096 23.569 9.853 1.00 21.36 155 VAL A N 1
ATOM 681 C CA . VAL A 1 158 ? 18.330 23.606 11.093 1.00 19.37 155 VAL A CA 1
ATOM 682 C C . VAL A 1 158 ? 17.414 24.817 11.023 1.00 18.66 155 VAL A C 1
ATOM 683 O O . VAL A 1 158 ? 17.607 25.711 10.201 1.00 19.06 155 VAL A O 1
ATOM 687 N N . ASP A 1 159 ? 16.389 24.826 11.880 1.00 21.41 156 ASP A N 1
ATOM 688 C CA . ASP A 1 159 ? 15.588 26.031 12.039 1.00 20.21 156 ASP A CA 1
ATOM 689 C C . ASP A 1 159 ? 16.487 27.144 12.534 1.00 21.43 156 ASP A C 1
ATOM 690 O O . ASP A 1 159 ? 17.414 26.901 13.318 1.00 19.84 156 ASP A O 1
ATOM 695 N N . GLN A 1 160 ? 16.166 28.364 12.146 1.00 18.25 157 GLN A N 1
ATOM 696 C CA . GLN A 1 160 ? 16.917 29.508 12.613 1.00 18.00 157 GLN A CA 1
ATOM 697 C C . GLN A 1 160 ? 16.026 30.711 12.866 1.00 18.81 157 GLN A C 1
ATOM 698 O O . GLN A 1 160 ? 14.981 30.904 12.227 1.00 18.55 157 GLN A O 1
ATOM 704 N N . VAL A 1 161 ? 16.453 31.513 13.843 1.00 17.07 158 VAL A N 1
ATOM 705 C CA . VAL A 1 161 ? 15.772 32.738 14.231 1.00 15.48 158 VAL A CA 1
ATOM 706 C C . VAL A 1 161 ? 16.754 33.872 14.065 1.00 18.01 158 VAL A C 1
ATOM 707 O O . VAL A 1 161 ? 17.907 33.761 14.513 1.00 15.83 158 VAL A O 1
ATOM 711 N N . THR A 1 162 ? 16.307 34.957 13.440 1.00 14.94 159 THR A N 1
ATOM 712 C CA . THR A 1 162 ? 17.199 36.075 13.176 1.00 16.92 159 THR A CA 1
ATOM 713 C C . THR A 1 162 ? 16.456 37.393 13.337 1.00 16.04 159 THR A C 1
ATOM 714 O O . THR A 1 162 ? 15.242 37.434 13.558 1.00 17.07 159 THR A O 1
ATOM 726 N N . PRO A 1 164 ? 15.700 41.555 12.052 1.00 15.59 161 PRO A N 1
ATOM 727 C CA . PRO A 1 164 ? 15.448 42.272 10.777 1.00 15.51 161 PRO A CA 1
ATOM 728 C C . PRO A 1 164 ? 16.553 43.296 10.544 1.00 16.26 161 PRO A C 1
ATOM 729 O O . PRO A 1 164 ? 16.346 44.505 10.554 1.00 15.98 161 PRO A O 1
ATOM 733 N N . ASN A 1 165 ? 17.750 42.773 10.308 1.00 15.31 162 ASN A N 1
ATOM 734 C CA . ASN A 1 165 ? 18.962 43.607 10.336 1.00 16.82 162 ASN A CA 1
ATOM 735 C C . ASN A 1 165 ? 18.962 44.657 9.239 1.00 15.66 162 ASN A C 1
ATOM 736 O O . ASN A 1 165 ? 19.317 45.819 9.480 1.00 17.78 162 ASN A O 1
ATOM 741 N N . VAL A 1 166 ? 18.618 44.258 8.011 1.00 14.45 163 VAL A N 1
ATOM 742 C CA . VAL A 1 166 ? 18.630 45.221 6.908 1.00 14.58 163 VAL A CA 1
ATOM 743 C C . VAL A 1 166 ? 17.515 46.236 7.089 1.00 14.75 163 VAL A C 1
ATOM 744 O O . VAL A 1 166 ? 17.726 47.461 7.034 1.00 15.47 163 VAL A O 1
ATOM 748 N N . GLU A 1 167 ? 16.294 45.737 7.307 1.00 16.19 164 GLU A N 1
ATOM 749 C CA . GLU A 1 167 ? 15.143 46.621 7.340 1.00 15.00 164 GLU A CA 1
ATOM 750 C C . GLU A 1 167 ? 15.218 47.601 8.491 1.00 14.60 164 GLU A C 1
ATOM 751 O O . GLU A 1 167 ? 14.874 48.776 8.337 1.00 14.57 164 GLU A O 1
ATOM 757 N N . ALA A 1 168 ? 15.600 47.134 9.688 1.00 14.64 165 ALA A N 1
ATOM 758 C CA . ALA A 1 168 ? 15.609 48.055 10.828 1.00 13.96 165 ALA A CA 1
ATOM 759 C C . ALA A 1 168 ? 16.612 49.182 10.613 1.00 13.58 165 ALA A C 1
ATOM 760 O O . ALA A 1 168 ? 16.346 50.342 10.976 1.00 15.33 165 ALA A O 1
ATOM 770 N N . ARG A 1 170 ? 17.743 50.247 7.604 1.00 14.16 167 ARG A N 1
ATOM 771 C CA . ARG A 1 170 ? 17.256 51.119 6.542 1.00 16.70 167 ARG A CA 1
ATOM 772 C C . ARG A 1 170 ? 16.205 52.093 7.081 1.00 16.27 167 ARG A C 1
ATOM 773 O O . ARG A 1 170 ? 16.264 53.305 6.825 1.00 14.94 167 ARG A O 1
ATOM 781 N N . TYR A 1 171 ? 15.218 51.576 7.813 1.00 14.63 168 TYR A N 1
ATOM 782 C CA . TYR A 1 171 ? 14.200 52.437 8.410 1.00 14.34 168 TYR A CA 1
ATOM 783 C C . TYR A 1 171 ? 14.828 53.537 9.264 1.00 15.31 168 TYR A C 1
ATOM 784 O O . TYR A 1 171 ? 14.450 54.710 9.180 1.00 15.84 168 TYR A O 1
ATOM 793 N N . THR A 1 172 ? 15.780 53.161 10.127 1.00 15.29 169 THR A N 1
ATOM 794 C CA . THR A 1 172 ? 16.304 54.113 11.099 1.00 15.57 169 THR A CA 1
ATOM 795 C C . THR A 1 172 ? 17.206 55.150 10.438 1.00 14.79 169 THR A C 1
ATOM 796 O O . THR A 1 172 ? 17.128 56.348 10.758 1.00 15.29 169 THR A O 1
ATOM 800 N N . THR A 1 173 ? 18.022 54.713 9.479 1.00 14.74 170 THR A N 1
ATOM 801 C CA . THR A 1 173 ? 18.842 55.660 8.728 1.00 16.51 170 THR A CA 1
ATOM 802 C C . THR A 1 173 ? 17.950 56.601 7.912 1.00 14.58 170 THR A C 1
ATOM 803 O O . THR A 1 173 ? 18.192 57.810 7.871 1.00 16.14 170 THR A O 1
ATOM 807 N N . ASN A 1 174 ? 16.851 56.080 7.344 1.00 15.21 171 ASN A N 1
ATOM 808 C CA . ASN A 1 174 ? 15.900 56.950 6.639 1.00 18.43 171 ASN A CA 1
ATOM 809 C C . ASN A 1 174 ? 15.269 57.968 7.581 1.00 17.25 171 ASN A C 1
ATOM 810 O O . ASN A 1 174 ? 15.053 59.122 7.193 1.00 19.25 171 ASN A O 1
ATOM 815 N N . ARG A 1 175 ? 14.963 57.569 8.832 1.00 17.87 172 ARG A N 1
ATOM 816 C CA . ARG A 1 175 ? 14.353 58.530 9.747 1.00 17.17 172 ARG A CA 1
ATOM 817 C C . ARG A 1 175 ? 15.323 59.668 10.020 1.00 17.90 172 ARG A C 1
ATOM 818 O O . ARG A 1 175 ? 14.937 60.844 10.055 1.00 21.52 172 ARG A O 1
ATOM 826 N N . LEU A 1 176 ? 16.592 59.319 10.265 1.00 17.44 173 LEU A N 1
ATOM 827 C CA . LEU A 1 176 ? 17.607 60.343 10.490 1.00 20.33 173 LEU A CA 1
ATOM 828 C C . LEU A 1 176 ? 17.724 61.266 9.286 1.00 21.27 173 LEU A C 1
ATOM 829 O O . LEU A 1 176 ? 17.675 62.494 9.432 1.00 22.44 173 LEU A O 1
ATOM 834 N N . LEU A 1 177 ? 17.807 60.687 8.070 1.00 18.71 174 LEU A N 1
ATOM 835 C CA . LEU A 1 177 ? 17.953 61.516 6.874 1.00 20.21 174 LEU A CA 1
ATOM 836 C C . LEU A 1 177 ? 16.734 62.406 6.685 1.00 25.34 174 LEU A C 1
ATOM 837 O O . LEU A 1 177 ? 16.862 63.600 6.394 1.00 27.84 174 LEU A O 1
ATOM 842 N N . ASP A 1 178 ? 15.545 61.856 6.896 1.00 20.85 175 ASP A N 1
ATOM 843 C CA . ASP A 1 178 ? 14.331 62.643 6.693 1.00 22.39 175 ASP A CA 1
ATOM 844 C C . ASP A 1 178 ? 14.156 63.733 7.747 1.00 27.32 175 ASP A C 1
ATOM 845 O O . ASP A 1 178 ? 13.400 64.681 7.528 1.00 29.09 175 ASP A O 1
ATOM 850 N N . SER A 1 179 ? 14.814 63.609 8.896 1.00 26.13 176 SER A N 1
ATOM 851 C CA . SER A 1 179 ? 14.765 64.618 9.939 1.00 27.97 176 SER A CA 1
ATOM 852 C C . SER A 1 179 ? 15.877 65.639 9.788 1.00 32.33 176 SER A C 1
ATOM 853 O O . SER A 1 179 ? 16.033 66.503 10.655 1.00 37.40 176 SER A O 1
ATOM 856 N N . GLY A 1 180 ? 16.671 65.550 8.731 1.00 27.16 177 GLY A N 1
ATOM 857 C CA . GLY A 1 180 ? 17.642 66.579 8.434 1.00 30.21 177 GLY A CA 1
ATOM 858 C C . GLY A 1 180 ? 19.041 66.281 8.912 1.00 31.79 177 GLY A C 1
ATOM 859 O O . GLY A 1 180 ? 19.883 67.182 8.905 1.00 33.78 177 GLY A O 1
ATOM 860 N N . TYR A 1 181 ? 19.311 65.051 9.338 1.00 23.29 178 TYR A N 1
ATOM 861 C CA . TYR A 1 181 ? 20.633 64.666 9.849 1.00 20.64 178 TYR A CA 1
ATOM 862 C C . TYR A 1 181 ? 21.344 63.938 8.705 1.00 23.47 178 TYR A C 1
ATOM 863 O O . TYR A 1 181 ? 21.235 62.721 8.542 1.00 23.36 178 TYR A O 1
ATOM 872 N N . ARG A 1 182 ? 22.051 64.707 7.873 1.00 24.68 179 ARG A N 1
ATOM 873 C CA . ARG A 1 182 ? 22.541 64.186 6.595 1.00 24.22 179 ARG A CA 1
ATOM 874 C C . ARG A 1 182 ? 23.822 63.373 6.724 1.00 21.46 179 ARG A C 1
ATOM 875 O O . ARG A 1 182 ? 24.023 62.422 5.961 1.00 24.79 179 ARG A O 1
ATOM 877 N N . SER A 1 183 ? 24.694 63.707 7.688 1.00 19.44 180 SER A N 1
ATOM 878 C CA . SER A 1 183 ? 25.971 63.027 7.890 1.00 19.18 180 SER A CA 1
ATOM 879 C C . SER A 1 183 ? 25.853 62.052 9.059 1.00 20.95 180 SER A C 1
ATOM 880 O O . SER A 1 183 ? 25.801 62.473 10.217 1.00 19.18 180 SER A O 1
ATOM 883 N N . ILE A 1 184 ? 25.854 60.750 8.765 1.00 17.77 181 ILE A N 1
ATOM 884 C CA . ILE A 1 184 ? 25.604 59.725 9.762 1.00 16.29 181 ILE A CA 1
ATOM 885 C C . ILE A 1 184 ? 26.810 58.791 9.795 1.00 18.19 181 ILE A C 1
ATOM 886 O O . ILE A 1 184 ? 27.086 58.096 8.804 1.00 18.14 181 ILE A O 1
ATOM 891 N N . ALA A 1 185 ? 27.527 58.755 10.936 1.00 14.35 182 ALA A N 1
ATOM 892 C CA . ALA A 1 185 ? 28.583 57.772 11.112 1.00 14.00 182 ALA A CA 1
ATOM 893 C C . ALA A 1 185 ? 27.990 56.447 11.556 1.00 13.56 182 ALA A C 1
ATOM 894 O O . ALA A 1 185 ? 26.960 56.397 12.253 1.00 16.15 182 ALA A O 1
ATOM 896 N N . LEU A 1 186 ? 28.666 55.350 11.215 1.00 14.48 183 LEU A N 1
ATOM 897 C CA . LEU A 1 186 ? 28.209 54.033 11.662 1.00 12.67 183 LEU A CA 1
ATOM 898 C C . LEU A 1 186 ? 29.346 53.438 12.479 1.00 15.25 183 LEU A C 1
ATOM 899 O O . LEU A 1 186 ? 30.468 53.306 11.981 1.00 15.92 183 LEU A O 1
ATOM 904 N N . PHE A 1 187 ? 29.060 53.088 13.719 1.00 14.64 184 PHE A N 1
ATOM 905 C CA . PHE A 1 187 ? 30.044 52.467 14.585 1.00 13.96 184 PHE A CA 1
ATOM 906 C C . PHE A 1 187 ? 29.813 50.957 14.623 1.00 14.02 184 PHE A C 1
ATOM 907 O O . PHE A 1 187 ? 28.693 50.504 14.891 1.00 15.53 184 PHE A O 1
ATOM 915 N N . GLY A 1 188 ? 30.876 50.185 14.390 1.00 14.89 185 GLY A N 1
ATOM 916 C CA . GLY A 1 188 ? 30.775 48.748 14.503 1.00 14.65 185 GLY A CA 1
ATOM 917 C C . GLY A 1 188 ? 31.028 47.987 13.214 1.00 18.70 185 GLY A C 1
ATOM 918 O O . GLY A 1 188 ? 30.732 46.784 13.180 1.00 19.80 185 GLY A O 1
ATOM 919 N N . ALA A 1 189 ? 31.556 48.640 12.172 1.00 16.57 186 ALA A N 1
ATOM 920 C CA . ALA A 1 189 ? 31.897 47.906 10.947 1.00 16.78 186 ALA A CA 1
ATOM 921 C C . ALA A 1 189 ? 33.163 48.508 10.350 1.00 15.69 186 ALA A C 1
ATOM 922 O O . ALA A 1 189 ? 33.498 49.677 10.564 1.00 17.91 186 ALA A O 1
ATOM 924 N N . ASP A 1 190 ? 33.868 47.663 9.584 1.00 17.87 187 ASP A N 1
ATOM 925 C CA . ASP A 1 190 ? 35.121 48.000 8.922 1.00 18.27 187 ASP A CA 1
ATOM 926 C C . ASP A 1 190 ? 34.828 48.468 7.490 1.00 16.08 187 ASP A C 1
ATOM 927 O O . ASP A 1 190 ? 34.517 47.656 6.617 1.00 16.85 187 ASP A O 1
ATOM 932 N N . GLY A 1 191 ? 34.973 49.768 7.254 1.00 15.99 188 GLY A N 1
ATOM 933 C CA . GLY A 1 191 ? 34.805 50.337 5.925 1.00 17.69 188 GLY A CA 1
ATOM 934 C C . GLY A 1 191 ? 35.808 49.821 4.932 1.00 18.66 188 GLY A C 1
ATOM 935 O O . GLY A 1 191 ? 35.523 49.800 3.729 1.00 16.52 188 GLY A O 1
ATOM 936 N N . SER A 1 192 ? 36.952 49.330 5.398 1.00 17.88 189 SER A N 1
ATOM 937 C CA . SER A 1 192 ? 37.952 48.850 4.458 1.00 17.88 189 SER A CA 1
ATOM 938 C C . SER A 1 192 ? 37.542 47.550 3.757 1.00 17.02 189 SER A C 1
ATOM 939 O O . SER A 1 192 ? 38.261 47.135 2.828 1.00 17.05 189 SER A O 1
ATOM 942 N N . LEU A 1 193 ? 36.445 46.914 4.180 1.00 15.74 190 LEU A N 1
ATOM 943 C CA . LEU A 1 193 ? 35.951 45.740 3.468 1.00 15.85 190 LEU A CA 1
ATOM 944 C C . LEU A 1 193 ? 35.318 46.103 2.127 1.00 18.17 190 LEU A C 1
ATOM 945 O O . LEU A 1 193 ? 35.123 45.209 1.288 1.00 18.73 190 LEU A O 1
ATOM 950 N N . GLY A 1 194 ? 34.997 47.366 1.909 1.00 16.06 191 GLY A N 1
ATOM 951 C CA . GLY A 1 194 ? 34.533 47.779 0.593 1.00 15.15 191 GLY A CA 1
ATOM 952 C C . GLY A 1 194 ? 33.031 47.788 0.464 1.00 16.05 191 GLY A C 1
ATOM 953 O O . GLY A 1 194 ? 32.316 47.005 1.092 1.00 17.47 191 GLY A O 1
ATOM 954 N N . ALA A 1 195 ? 32.542 48.646 -0.429 1.00 15.72 192 ALA A N 1
ATOM 955 C CA . ALA A 1 195 ? 31.088 48.783 -0.559 1.00 17.74 192 ALA A CA 1
ATOM 956 C C . ALA A 1 195 ? 30.449 47.535 -1.152 1.00 17.22 192 ALA A C 1
ATOM 957 O O . ALA A 1 195 ? 29.318 47.175 -0.775 1.00 19.26 192 ALA A O 1
ATOM 959 N N . A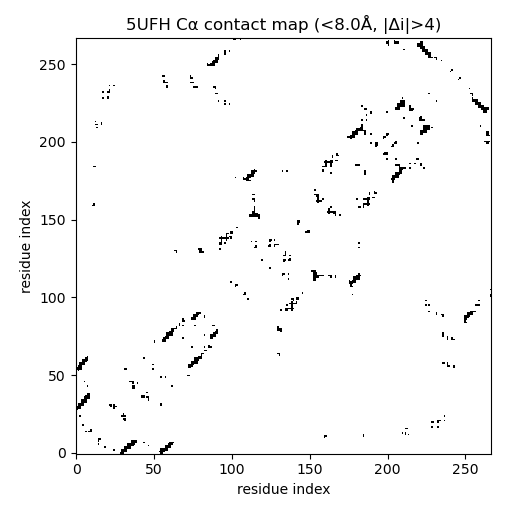RG A 1 196 ? 31.122 46.874 -2.085 1.00 16.63 193 ARG A N 1
ATOM 960 C CA . ARG A 1 196 ? 30.530 45.711 -2.742 1.00 19.67 193 ARG A CA 1
ATOM 961 C C . ARG A 1 196 ? 30.255 44.589 -1.737 1.00 22.46 193 ARG A C 1
ATOM 962 O O . ARG A 1 196 ? 29.198 43.949 -1.776 1.00 20.29 193 ARG A O 1
ATOM 970 N N . HIS A 1 197 ? 31.178 44.365 -0.812 1.00 18.78 194 HIS A N 1
ATOM 971 C CA . HIS A 1 197 ? 30.997 43.339 0.214 1.00 18.49 194 HIS A CA 1
ATOM 972 C C . HIS A 1 197 ? 29.700 43.568 0.977 1.00 20.14 194 HIS A C 1
ATOM 973 O O . HIS A 1 197 ? 28.922 42.630 1.222 1.00 19.69 194 HIS A O 1
ATOM 980 N N . TYR A 1 198 ? 29.434 44.818 1.338 1.00 14.87 195 TYR A N 1
ATOM 981 C CA . TYR A 1 198 ? 28.238 45.112 2.108 1.00 17.15 195 TYR A CA 1
ATOM 982 C C . TYR A 1 198 ? 26.991 45.057 1.234 1.00 17.34 195 TYR A C 1
ATOM 983 O O . TYR A 1 198 ? 25.951 44.549 1.683 1.00 19.08 195 TYR A O 1
ATOM 992 N N . ARG A 1 199 ? 27.080 45.539 -0.014 1.00 17.32 196 ARG A N 1
ATOM 993 C CA . ARG A 1 199 ? 25.899 45.553 -0.878 1.00 19.99 196 ARG A CA 1
ATOM 994 C C . ARG A 1 199 ? 25.427 44.154 -1.206 1.00 23.66 196 ARG A C 1
ATOM 995 O O . ARG A 1 199 ? 24.212 43.907 -1.280 1.00 24.94 196 ARG A O 1
ATOM 1003 N N . GLN A 1 200 ? 26.357 43.224 -1.392 1.00 20.14 197 GLN A N 1
ATOM 1004 C CA . GLN A 1 200 ? 26.044 41.871 -1.834 1.00 25.25 197 GLN A CA 1
ATOM 1005 C C . GLN A 1 200 ? 25.870 40.887 -0.695 1.00 21.95 197 GLN A C 1
ATOM 1006 O O . GLN A 1 200 ? 25.595 39.723 -0.958 1.00 23.17 197 GLN A O 1
ATOM 1012 N N . ALA A 1 201 ? 26.099 41.291 0.558 1.00 19.91 198 ALA A N 1
ATOM 1013 C CA . ALA A 1 201 ? 26.091 40.319 1.640 1.00 18.86 198 ALA A CA 1
ATOM 1014 C C . ALA A 1 201 ? 24.720 39.670 1.767 1.00 20.56 198 ALA A C 1
ATOM 1015 O O . ALA A 1 201 ? 23.689 40.308 1.563 1.00 21.09 198 ALA A O 1
ATOM 1017 N N . THR A 1 202 ? 24.720 38.372 2.061 1.00 21.01 199 THR A N 1
ATOM 1018 C CA . THR A 1 202 ? 23.500 37.667 2.434 1.00 21.74 199 THR A CA 1
ATOM 1019 C C . THR A 1 202 ? 23.511 37.167 3.870 1.00 23.25 199 THR A C 1
ATOM 1020 O O . THR A 1 202 ? 22.571 36.468 4.259 1.00 27.15 199 THR A O 1
ATOM 1024 N N . GLU A 1 203 ? 24.540 37.472 4.664 1.00 23.04 200 GLU A N 1
ATOM 1025 C CA . GLU A 1 203 ? 24.598 37.066 6.064 1.00 23.93 200 GLU A CA 1
ATOM 1026 C C . GLU A 1 203 ? 25.583 37.974 6.787 1.00 24.28 200 GLU A C 1
ATOM 1027 O O . GLU A 1 203 ? 26.352 38.704 6.153 1.00 23.04 200 GLU A O 1
ATOM 1033 N N . GLY A 1 204 ? 25.573 37.898 8.129 1.00 20.76 201 GLY A N 1
ATOM 1034 C CA . GLY A 1 204 ? 26.464 38.665 8.971 1.00 20.97 201 GLY A CA 1
ATOM 1035 C C . GLY A 1 204 ? 25.781 39.820 9.674 1.00 21.23 201 GLY A C 1
ATOM 1036 O O . GLY A 1 204 ? 25.101 40.621 9.000 1.00 18.91 201 GLY A O 1
ATOM 1037 N N . THR A 1 205 ? 26.060 39.961 10.982 1.00 26.38 202 THR A N 1
ATOM 1038 C CA . THR A 1 205 ? 25.526 41.055 11.796 1.00 26.57 202 THR A CA 1
ATOM 1039 C C . THR A 1 205 ? 25.973 42.392 11.254 1.00 22.51 202 THR A C 1
ATOM 1040 O O . THR A 1 205 ? 25.147 43.283 10.943 1.00 25.25 202 THR A O 1
ATOM 1044 N N . GLN A 1 206 ? 27.279 42.582 11.193 1.00 22.08 203 GLN A N 1
ATOM 1045 C CA . GLN A 1 206 ? 27.797 43.843 10.711 1.00 24.43 203 GLN A CA 1
ATOM 1046 C C . GLN A 1 206 ? 27.338 44.064 9.287 1.00 22.93 203 GLN A C 1
ATOM 1047 O O . GLN A 1 206 ? 26.862 45.148 8.947 1.00 20.57 203 GLN A O 1
ATOM 1053 N N . GLU A 1 207 ? 27.432 43.026 8.451 1.00 19.18 204 GLU A N 1
ATOM 1054 C CA . GLU A 1 207 ? 27.256 43.221 7.021 1.00 15.00 204 GLU A CA 1
ATOM 1055 C C . GLU A 1 207 ? 25.841 43.646 6.706 1.00 17.06 204 GLU A C 1
ATOM 1056 O O . GLU A 1 207 ? 25.631 44.581 5.928 1.00 15.53 204 GLU A O 1
ATOM 1062 N N . LEU A 1 208 ? 24.854 42.949 7.287 1.00 15.46 205 LEU A N 1
ATOM 1063 C CA . LEU A 1 208 ? 23.470 43.236 6.920 1.00 15.04 205 LEU A CA 1
ATOM 1064 C C . LEU A 1 208 ? 22.982 44.561 7.496 1.00 15.40 205 LEU A C 1
ATOM 1065 O O . LEU A 1 208 ? 22.162 45.251 6.866 1.00 14.55 205 LEU A O 1
ATOM 1070 N N . ARG A 1 209 ? 23.456 44.920 8.688 1.00 16.06 206 ARG A N 1
ATOM 1071 C CA . ARG A 1 209 ? 23.101 46.206 9.259 1.00 12.75 206 ARG A CA 1
ATOM 1072 C C . ARG A 1 209 ? 23.690 47.335 8.412 1.00 14.86 206 ARG A C 1
ATOM 1073 O O . ARG A 1 209 ? 23.010 48.331 8.146 1.00 15.77 206 ARG A O 1
ATOM 1081 N N . VAL A 1 210 ? 24.961 47.206 7.995 1.00 13.25 207 VAL A N 1
ATOM 1082 C CA . VAL A 1 210 ? 25.542 48.178 7.065 1.00 14.13 207 VAL A CA 1
ATOM 1083 C C . VAL A 1 210 ? 24.735 48.246 5.789 1.00 14.19 207 VAL A C 1
ATOM 1084 O O . VAL A 1 210 ? 24.484 49.330 5.258 1.00 13.95 207 VAL A O 1
ATOM 1088 N N . GLN A 1 211 ? 24.339 47.083 5.268 1.00 13.75 208 GLN A N 1
ATOM 1089 C CA . GLN A 1 211 ? 23.598 47.064 4.021 1.00 13.85 208 GLN A CA 1
ATOM 1090 C C . GLN A 1 211 ? 22.347 47.932 4.113 1.00 13.82 208 GLN A C 1
ATOM 1091 O O . GLN A 1 211 ? 22.017 48.654 3.158 1.00 14.62 208 GLN A O 1
AT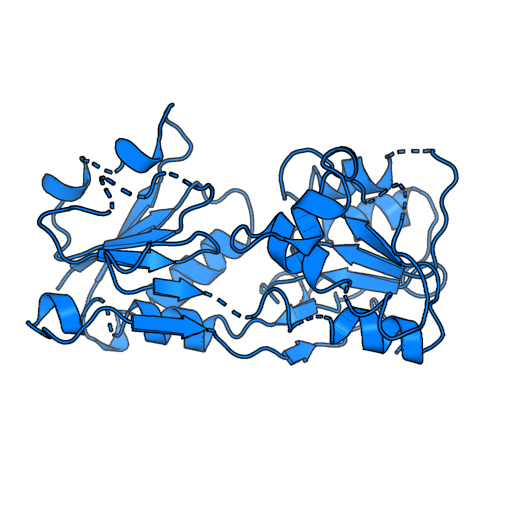OM 1097 N N . GLY A 1 212 ? 21.616 47.857 5.228 1.00 14.03 209 GLY A N 1
ATOM 1098 C CA . GLY A 1 212 ? 20.404 48.649 5.358 1.00 17.00 209 GLY A CA 1
ATOM 1099 C C . GLY A 1 212 ? 20.683 50.138 5.406 1.00 15.74 209 GLY A C 1
ATOM 1100 O O . GLY A 1 212 ? 19.974 50.943 4.782 1.00 15.36 209 GLY A O 1
ATOM 1101 N N . TYR A 1 213 ? 21.746 50.521 6.129 1.00 13.36 210 TYR A N 1
ATOM 1102 C CA . TYR A 1 213 ? 22.175 51.907 6.175 1.00 13.05 210 TYR A CA 1
ATOM 1103 C C . TYR A 1 213 ? 22.521 52.408 4.772 1.00 15.12 210 TYR A C 1
ATOM 1104 O O . TYR A 1 213 ? 22.146 53.524 4.383 1.00 15.03 210 TYR A O 1
ATOM 1121 N N . GLN A 1 215 ? 21.355 51.283 1.975 1.00 15.03 212 GLN A N 1
ATOM 1122 C CA . GLN A 1 215 ? 20.148 51.390 1.141 1.00 15.74 212 GLN A CA 1
ATOM 1123 C C . GLN A 1 215 ? 19.400 52.684 1.426 1.00 16.22 212 GLN A C 1
ATOM 1124 O O . GLN A 1 215 ? 18.870 53.304 0.520 1.00 16.41 212 GLN A O 1
ATOM 1130 N N . ALA A 1 216 ? 19.381 53.125 2.691 1.00 16.17 213 ALA A N 1
ATOM 1131 C CA . ALA A 1 216 ? 18.712 54.392 2.994 1.00 14.67 213 ALA A CA 1
ATOM 1132 C C . ALA A 1 216 ? 19.402 55.561 2.293 1.00 16.38 213 ALA A C 1
ATOM 1133 O O . ALA A 1 216 ? 18.746 56.465 1.772 1.00 17.48 213 ALA A O 1
ATOM 1135 N N . TYR A 1 217 ? 20.737 55.577 2.299 1.00 17.19 214 TYR A N 1
ATOM 1136 C CA . TYR A 1 217 ? 21.462 56.620 1.579 1.00 16.30 214 TYR A CA 1
ATOM 1137 C C . TYR A 1 217 ? 21.117 56.587 0.098 1.00 18.64 214 TYR A C 1
ATOM 1138 O O . TYR A 1 217 ? 20.822 57.630 -0.510 1.00 18.85 214 TYR A O 1
ATOM 1147 N N A GLU A 1 218 ? 21.131 55.388 -0.497 0.59 18.02 215 GLU A N 1
ATOM 1148 N N B GLU A 1 218 ? 21.121 55.394 -0.498 0.41 17.94 215 GLU A N 1
ATOM 1149 C CA A GLU A 1 218 ? 20.817 55.249 -1.919 0.59 18.53 215 GLU A CA 1
ATOM 1150 C CA B GLU A 1 218 ? 20.805 55.292 -1.918 0.41 18.34 215 GLU A CA 1
ATOM 1151 C C A GLU A 1 218 ? 19.411 55.754 -2.215 0.59 19.76 215 GLU A C 1
ATOM 1152 C C B GLU A 1 218 ? 19.399 55.783 -2.207 0.41 19.64 215 GLU A C 1
ATOM 1153 O O A GLU A 1 218 ? 19.184 56.415 -3.240 0.59 21.30 215 GLU A O 1
ATOM 1154 O O B GLU A 1 218 ? 19.159 56.447 -3.225 0.41 21.13 215 GLU A O 1
ATOM 1165 N N . GLU A 1 219 ? 18.451 55.465 -1.323 1.00 18.70 216 GLU A N 1
ATOM 1166 C CA . GLU A 1 219 ? 17.084 55.952 -1.509 1.00 20.39 216 GLU A CA 1
ATOM 1167 C C . GLU A 1 219 ? 17.018 57.470 -1.518 1.00 21.88 216 GLU A C 1
ATOM 1168 O O . GLU A 1 219 ? 16.111 58.057 -2.129 1.00 24.52 216 GLU A O 1
ATOM 1174 N N . HIS A 1 220 ? 17.957 58.112 -0.828 1.00 20.66 217 HIS A N 1
ATOM 1175 C CA . HIS A 1 220 ? 18.069 59.560 -0.796 1.00 21.95 217 HIS A CA 1
ATOM 1176 C C . HIS A 1 220 ? 19.011 60.108 -1.859 1.00 24.05 217 HIS A C 1
ATOM 1177 O O . HIS A 1 220 ? 19.323 61.298 -1.839 1.00 24.77 217 HIS A O 1
ATOM 1184 N N . GLY A 1 221 ? 19.447 59.280 -2.801 1.00 23.27 218 GLY A N 1
ATOM 1185 C CA . GLY A 1 221 ? 20.312 59.756 -3.868 1.00 24.45 218 GLY A CA 1
ATOM 1186 C C . GLY A 1 221 ? 21.711 60.130 -3.430 1.00 24.66 218 GLY A C 1
ATOM 1187 O O . GLY A 1 221 ? 22.327 61.006 -4.040 1.00 27.18 218 GLY A O 1
ATOM 1188 N N . ILE A 1 222 ? 22.230 59.497 -2.371 1.00 23.14 219 ILE A N 1
ATOM 1189 C CA . ILE A 1 222 ? 23.550 59.808 -1.830 1.00 26.80 219 ILE A CA 1
ATOM 1190 C C . ILE A 1 222 ? 24.342 58.509 -1.747 1.00 25.45 219 ILE A C 1
ATOM 1191 O O . ILE A 1 222 ? 23.792 57.465 -1.401 1.00 30.11 219 ILE A O 1
ATOM 1196 N N . GLU A 1 223 ? 25.630 58.568 -2.069 1.00 34.54 220 GLU A N 1
ATOM 1197 C CA . GLU A 1 223 ? 26.479 57.393 -1.919 1.00 34.16 220 GLU A CA 1
ATOM 1198 C C . GLU A 1 223 ? 26.936 57.304 -0.464 1.00 27.03 220 GLU A C 1
ATOM 1199 O O . GLU A 1 223 ? 27.451 58.270 0.095 1.00 28.72 220 GLU A O 1
ATOM 1201 N N . ALA A 1 224 ? 26.684 56.174 0.173 1.00 24.48 221 ALA A N 1
ATOM 1202 C CA . ALA A 1 224 ? 27.253 55.975 1.497 1.00 24.54 221 ALA A CA 1
ATOM 1203 C C . ALA A 1 224 ? 28.770 55.891 1.392 1.00 23.55 221 ALA A C 1
ATOM 1204 O O . ALA A 1 224 ? 29.307 55.304 0.462 1.00 27.71 221 ALA A O 1
ATOM 1206 N N A ARG A 1 225 ? 29.461 56.468 2.373 0.51 21.24 222 ARG A N 1
ATOM 1207 N N B ARG A 1 225 ? 29.453 56.467 2.378 0.49 21.16 222 ARG A N 1
ATOM 1208 C CA A ARG A 1 225 ? 30.917 56.546 2.363 0.51 20.41 222 ARG A CA 1
ATOM 1209 C CA B ARG A 1 225 ? 30.907 56.546 2.394 0.49 20.82 222 ARG A CA 1
ATOM 1210 C C A ARG A 1 225 ? 31.510 55.529 3.334 0.51 18.37 222 ARG A C 1
ATOM 1211 C C B ARG A 1 225 ? 31.472 55.485 3.335 0.49 17.66 222 ARG A C 1
ATOM 1212 O O A ARG A 1 225 ? 31.196 55.546 4.528 0.51 16.90 222 ARG A O 1
ATOM 1213 O O B ARG A 1 225 ? 31.081 55.411 4.505 0.49 17.94 222 ARG A O 1
ATOM 1236 N N . ASP A 1 227 ? 34.350 55.688 4.461 1.00 18.60 224 ASP A N 1
ATOM 1237 C CA . ASP A 1 227 ? 35.122 56.418 5.474 1.00 20.21 224 ASP A CA 1
ATOM 1238 C C . ASP A 1 227 ? 34.267 56.925 6.641 1.00 22.02 224 ASP A C 1
ATOM 1239 O O . ASP A 1 227 ? 34.809 57.456 7.627 1.00 21.68 224 ASP A O 1
ATOM 1252 N N . LEU A 1 229 ? 32.331 54.665 8.285 1.00 16.00 226 LEU A N 1
ATOM 1253 C CA . LEU A 1 229 ? 32.261 53.475 9.128 1.00 16.06 226 LEU A CA 1
ATOM 1254 C C . LEU A 1 229 ? 33.497 53.453 10.021 1.00 14.45 226 LEU A C 1
ATOM 1255 O O . LEU A 1 229 ? 34.631 53.670 9.553 1.00 17.92 226 LEU A O 1
ATOM 1260 N N . PHE A 1 230 ? 33.262 53.211 11.307 1.00 14.62 227 PHE A N 1
ATOM 1261 C CA . PHE A 1 230 ? 34.354 53.174 12.278 1.00 16.96 227 PHE A CA 1
ATOM 1262 C C . PHE A 1 230 ? 34.224 51.889 13.055 1.00 16.95 227 PHE A C 1
ATOM 1263 O O . PHE A 1 230 ? 33.134 51.571 13.544 1.00 18.05 227 PHE A O 1
ATOM 1271 N N . SER A 1 231 ? 35.321 51.148 13.187 1.00 24.60 228 SER A N 1
ATOM 1272 C CA . SER A 1 231 ? 35.280 49.928 13.971 1.00 33.67 228 SER A CA 1
ATOM 1273 C C . SER A 1 231 ? 36.300 50.001 15.097 1.00 45.43 228 SER A C 1
ATOM 1274 O O . SER A 1 231 ? 37.469 50.332 14.862 1.00 38.85 228 SER A O 1
ATOM 1277 N N . GLY A 1 232 ? 35.859 49.683 16.309 1.00 46.74 229 GLY A N 1
ATOM 1278 C CA . GLY A 1 232 ? 36.752 49.545 17.439 1.00 48.34 229 GLY A CA 1
ATOM 1279 C C . GLY A 1 232 ? 37.324 48.155 17.602 1.00 50.23 229 GLY A C 1
ATOM 1280 O O . GLY A 1 232 ? 37.978 47.872 18.616 1.00 45.16 229 GLY A O 1
ATOM 1281 N N . GLY A 1 233 ? 37.104 47.280 16.618 1.00 48.94 230 GLY A N 1
ATOM 1282 C CA . GLY A 1 233 ? 37.461 45.878 16.717 1.00 57.38 230 GLY A CA 1
ATOM 1283 C C . GLY A 1 233 ? 36.251 44.995 16.953 1.00 59.01 230 GLY A C 1
ATOM 1284 O O . GLY A 1 233 ? 35.588 44.554 16.006 1.00 69.75 230 GLY A O 1
ATOM 1285 N N . LEU A 1 234 ? 35.951 44.734 18.216 1.00 44.47 231 LEU A N 1
ATOM 1286 C CA . LEU A 1 234 ? 34.783 43.962 18.596 1.00 38.05 231 LEU A CA 1
ATOM 1287 C C . LEU A 1 234 ? 33.591 44.902 18.746 1.00 41.50 231 LEU A C 1
ATOM 1288 O O . LEU A 1 234 ? 33.646 46.071 18.355 1.00 35.83 231 LEU A O 1
ATOM 1293 N N . LEU A 1 235 ? 32.503 44.393 19.320 1.00 40.83 232 LEU A N 1
ATOM 1294 C CA . LEU A 1 235 ? 31.242 45.120 19.465 1.00 30.96 232 LEU A CA 1
ATOM 1295 C C . LEU A 1 235 ? 30.948 45.298 20.955 1.00 27.48 232 LEU A C 1
ATOM 1296 O O . LEU A 1 235 ? 29.972 44.771 21.490 1.00 25.86 232 LEU A O 1
ATOM 1301 N N . THR A 1 236 ? 31.781 46.064 21.639 1.00 26.50 233 THR A N 1
ATOM 1302 C CA . THR A 1 236 ? 31.698 46.185 23.086 1.00 22.29 233 THR A CA 1
ATOM 1303 C C . THR A 1 236 ? 31.627 47.658 23.463 1.00 21.51 233 THR A C 1
ATOM 1304 O O . THR A 1 236 ? 31.833 48.548 22.626 1.00 19.09 233 THR A O 1
ATOM 1308 N N . SER A 1 237 ? 31.376 47.958 24.743 1.00 21.28 234 SER A N 1
ATOM 1309 C CA . SER A 1 237 ? 31.465 49.364 25.142 1.00 18.23 234 SER A CA 1
ATOM 1310 C C . SER A 1 237 ? 32.866 49.933 24.907 1.00 21.46 234 SER A C 1
ATOM 1311 O O . SER A 1 237 ? 33.016 51.088 24.466 1.00 18.57 234 SER A O 1
ATOM 1314 N N A ASP A 1 238 ? 33.908 49.141 25.176 0.54 20.63 235 ASP A N 1
ATOM 1315 N N B ASP A 1 238 ? 33.907 49.146 25.218 0.46 20.54 235 ASP A N 1
ATOM 1316 C CA A ASP A 1 238 ? 35.262 49.627 24.939 0.54 21.16 235 ASP A CA 1
ATOM 1317 C CA B ASP A 1 238 ? 35.280 49.553 24.926 0.46 21.34 235 ASP A CA 1
ATOM 1318 C C A ASP A 1 238 ? 35.506 49.898 23.457 0.54 18.37 235 ASP A C 1
ATOM 1319 C C B ASP A 1 238 ? 35.432 49.931 23.463 0.46 17.90 235 ASP A C 1
ATOM 1320 O O A ASP A 1 238 ? 36.222 50.847 23.105 0.54 19.59 235 ASP A O 1
ATOM 1321 O O B ASP A 1 238 ? 36.023 50.968 23.129 0.46 18.51 235 ASP A O 1
ATOM 1330 N N . SER A 1 239 ? 34.927 49.083 22.571 1.00 17.43 236 SER A N 1
ATOM 1331 C CA . SER A 1 239 ? 35.027 49.391 21.152 1.00 19.20 236 SER A CA 1
ATOM 1332 C C . SER A 1 239 ? 34.263 50.655 20.800 1.00 16.65 236 SER A C 1
ATOM 1333 O O . SER A 1 239 ? 34.662 51.351 19.874 1.00 20.08 236 SER A O 1
ATOM 1336 N N . GLY A 1 240 ? 33.144 50.937 21.478 1.00 15.50 237 GLY A N 1
ATOM 1337 C CA . GLY A 1 240 ? 32.434 52.185 21.230 1.00 14.84 237 GLY A CA 1
ATOM 1338 C C . GLY A 1 240 ? 33.268 53.401 21.597 1.00 14.78 237 GLY A C 1
ATOM 1339 O O . GLY A 1 240 ? 33.236 54.420 20.895 1.00 15.81 237 GLY A O 1
ATOM 1340 N N . VAL A 1 241 ? 34.016 53.314 22.708 1.00 15.61 238 VAL A N 1
ATOM 1341 C CA . VAL A 1 241 ? 34.971 54.360 23.066 1.00 16.39 238 VAL A CA 1
ATOM 1342 C C . VAL A 1 241 ? 36.045 54.505 21.995 1.00 16.29 238 VAL A C 1
ATOM 1343 O O . VAL A 1 241 ? 36.357 55.623 21.550 1.00 16.80 238 VAL A O 1
ATOM 1347 N N . ARG A 1 242 ? 36.634 53.379 21.563 1.00 17.11 239 ARG A N 1
ATOM 1348 C CA . ARG A 1 242 ? 37.671 53.422 20.522 1.00 16.87 239 ARG A CA 1
ATOM 1349 C C . ARG A 1 242 ? 37.139 53.996 19.214 1.00 16.96 239 ARG A C 1
ATOM 1350 O O . ARG A 1 242 ? 37.812 54.815 18.585 1.00 17.76 239 ARG A O 1
ATOM 1358 N N . ALA A 1 243 ? 35.926 53.608 18.806 1.00 16.19 240 ALA A N 1
ATOM 1359 C CA . ALA A 1 243 ? 35.365 54.131 17.559 1.00 15.50 240 ALA A CA 1
ATOM 1360 C C . ALA A 1 243 ? 35.124 55.632 17.673 1.00 16.50 240 ALA A C 1
ATOM 1361 O O . ALA A 1 243 ? 35.361 56.382 16.715 1.00 15.54 240 ALA A O 1
ATOM 1363 N N . THR A 1 244 ? 34.686 56.096 18.848 1.00 14.55 241 THR A N 1
ATOM 1364 C CA . THR A 1 244 ? 34.510 57.534 19.036 1.00 13.14 241 THR A CA 1
ATOM 1365 C C . THR A 1 244 ? 35.830 58.256 18.869 1.00 14.96 241 THR A C 1
ATOM 1366 O O . THR A 1 244 ? 35.904 59.307 18.230 1.00 16.26 241 THR A O 1
ATOM 1370 N N . ASN A 1 245 ? 36.904 57.718 19.465 1.00 15.48 242 ASN A N 1
ATOM 1371 C CA . ASN A 1 245 ? 38.212 58.367 19.320 1.00 15.60 242 ASN A CA 1
ATOM 1372 C C . ASN A 1 245 ? 38.696 58.352 17.877 1.00 17.65 242 ASN A C 1
ATOM 1373 O O . ASN A 1 245 ? 39.206 59.361 17.379 1.00 18.36 242 ASN A O 1
ATOM 1378 N N . LEU A 1 246 ? 38.567 57.211 17.205 1.00 17.94 243 LEU A N 1
ATOM 1379 C CA . LEU A 1 246 ? 38.944 57.121 15.799 1.00 17.62 243 LEU A CA 1
ATOM 1380 C C . LEU A 1 246 ? 38.223 58.179 14.970 1.00 17.54 243 LEU A C 1
ATOM 1381 O O . LEU A 1 246 ? 38.841 58.886 14.154 1.00 19.81 243 LEU A O 1
ATOM 1402 N N . ASP A 1 249 ? 39.239 61.825 16.083 1.00 18.88 246 ASP A N 1
ATOM 1403 C CA . ASP A 1 249 ? 40.626 62.133 15.742 1.00 17.74 246 ASP A CA 1
ATOM 1404 C C . ASP A 1 249 ? 40.805 62.381 14.253 1.00 20.34 246 ASP A C 1
ATOM 1405 O O . ASP A 1 249 ? 41.785 63.023 13.849 1.00 22.30 246 ASP A O 1
ATOM 1410 N N . GLN A 1 250 ? 39.893 61.851 13.436 1.00 20.18 247 GLN A N 1
ATOM 1411 C CA . GLN A 1 250 ? 39.870 62.124 11.999 1.00 25.05 247 GLN A CA 1
ATOM 1412 C C . GLN A 1 250 ? 39.170 63.427 11.679 1.00 26.35 247 GLN A C 1
ATOM 1413 O O . GLN A 1 250 ? 39.002 63.749 10.494 1.00 28.72 247 GLN A O 1
ATOM 1419 N N . GLY A 1 251 ? 38.779 64.189 12.695 1.00 22.60 248 GLY A N 1
ATOM 1420 C CA . GLY A 1 251 ? 38.133 65.464 12.492 1.00 22.99 248 GLY A CA 1
ATOM 1421 C C . GLY A 1 251 ? 36.674 65.372 12.129 1.00 21.64 248 GLY A C 1
ATOM 1422 O O . GLY A 1 251 ? 36.078 66.388 11.744 1.00 25.40 248 GLY A O 1
ATOM 1423 N N . VAL A 1 252 ? 36.083 64.193 12.223 1.00 20.38 249 VAL A N 1
ATOM 1424 C CA . VAL A 1 252 ? 34.693 64.001 11.808 1.00 20.07 249 VAL A CA 1
ATOM 1425 C C . VAL A 1 252 ? 33.776 64.418 12.950 1.00 19.62 249 VAL A C 1
ATOM 1426 O O . VAL A 1 252 ? 33.985 64.028 14.111 1.00 19.51 249 VAL A O 1
ATOM 1430 N N . ARG A 1 253 ? 32.800 65.278 12.642 1.00 23.63 250 ARG A N 1
ATOM 1431 C CA . ARG A 1 253 ? 31.828 65.747 13.623 1.00 21.09 250 ARG A CA 1
ATOM 1432 C C . ARG A 1 253 ? 30.482 65.598 12.929 1.00 22.21 250 ARG A C 1
ATOM 1433 O O . ARG A 1 253 ? 29.999 66.512 12.242 1.00 25.81 250 ARG A O 1
ATOM 1441 N N . PRO A 1 254 ? 29.853 64.443 13.055 1.00 18.67 251 PRO A N 1
ATOM 1442 C CA . PRO A 1 254 ? 28.677 64.143 12.240 1.00 19.88 251 PRO A CA 1
ATOM 1443 C C . PRO A 1 254 ? 27.400 64.700 12.861 1.00 20.50 251 PRO A C 1
ATOM 1444 O O . PRO A 1 254 ? 27.379 65.182 13.993 1.00 21.74 251 PRO A O 1
ATOM 1448 N N . ASP A 1 255 ? 26.321 64.626 12.088 1.00 17.75 252 ASP A N 1
ATOM 1449 C CA . ASP A 1 255 ? 25.003 64.925 12.628 1.00 19.94 252 ASP A CA 1
ATOM 1450 C C . ASP A 1 255 ? 24.496 63.811 13.525 1.00 18.55 252 ASP A C 1
ATOM 1451 O O . ASP A 1 255 ? 23.764 64.083 14.479 1.00 20.19 252 ASP A O 1
ATOM 1456 N N . ALA A 1 256 ? 24.876 62.560 13.253 1.00 17.26 253 ALA A N 1
ATOM 1457 C CA . ALA A 1 256 ? 24.331 61.415 13.980 1.00 15.43 253 ALA A CA 1
ATOM 1458 C C . ALA A 1 256 ? 25.325 60.263 13.912 1.00 16.06 253 ALA A C 1
ATOM 1459 O O . ALA A 1 256 ? 26.172 60.209 13.017 1.00 15.82 253 ALA A O 1
ATOM 1461 N N . ILE A 1 257 ? 25.227 59.367 14.891 1.00 14.70 254 ILE A N 1
ATOM 1462 C CA . ILE A 1 257 ? 25.990 58.117 14.909 1.00 13.38 254 ILE A CA 1
ATOM 1463 C C . ILE A 1 257 ? 25.003 56.987 15.149 1.00 14.91 254 ILE A C 1
ATOM 1464 O O . ILE A 1 257 ? 24.226 57.046 16.109 1.00 15.11 254 ILE A O 1
ATOM 1469 N N . ILE A 1 258 ? 25.025 55.949 14.295 1.00 13.65 255 ILE A N 1
ATOM 1470 C CA . ILE A 1 258 ? 24.254 54.739 14.586 1.00 12.79 255 ILE A CA 1
ATOM 1471 C C . ILE A 1 258 ? 25.267 53.682 14.970 1.00 13.25 255 ILE A C 1
ATOM 1472 O O . ILE A 1 258 ? 26.216 53.427 14.215 1.00 14.79 255 ILE A O 1
ATOM 1477 N N . CYS A 1 259 ? 25.105 53.101 16.167 1.00 14.52 256 CYS A N 1
ATOM 1478 C CA . CYS A 1 259 ? 25.999 52.048 16.631 1.00 14.52 256 CYS A CA 1
ATOM 1479 C C . CYS A 1 259 ? 25.336 50.705 16.409 1.00 13.61 256 CYS A C 1
ATOM 1480 O O . CYS A 1 259 ? 24.125 50.572 16.562 1.00 14.93 256 CYS A O 1
ATOM 1483 N N . LEU A 1 260 ? 26.126 49.689 16.038 1.00 15.09 257 LEU A N 1
ATOM 1484 C CA . LEU A 1 260 ? 25.521 48.403 15.693 1.00 14.28 257 LEU A CA 1
ATOM 1485 C C . LEU A 1 260 ? 25.071 47.585 16.902 1.00 15.85 257 LEU A C 1
ATOM 1486 O O . LEU A 1 260 ? 24.376 46.569 16.713 1.00 17.15 257 LEU A O 1
ATOM 1491 N N . ASN A 1 261 ? 25.405 47.993 18.131 1.00 13.95 258 ASN A N 1
ATOM 1492 C CA . ASN A 1 261 ? 24.695 47.457 19.281 1.00 14.11 258 ASN A CA 1
ATOM 1493 C C . ASN A 1 261 ? 24.692 48.494 20.396 1.00 15.52 258 ASN A C 1
ATOM 1494 O O . ASN A 1 261 ? 25.335 49.550 20.308 1.00 14.59 258 ASN A O 1
ATOM 1499 N N . ASP A 1 262 ? 23.907 48.194 21.443 1.00 14.82 259 ASP A N 1
ATOM 1500 C CA . ASP A 1 262 ? 23.781 49.141 22.542 1.00 13.11 259 ASP A CA 1
ATOM 1501 C C . ASP A 1 262 ? 25.059 49.240 23.351 1.00 13.86 259 ASP A C 1
ATOM 1502 O O . ASP A 1 262 ? 25.366 50.320 23.853 1.00 15.31 259 ASP A O 1
ATOM 1507 N N . ALA A 1 263 ? 25.844 48.160 23.434 1.00 14.25 260 ALA A N 1
ATOM 1508 C CA . ALA A 1 263 ? 27.074 48.257 24.215 1.00 14.33 260 ALA A CA 1
ATOM 1509 C C . ALA A 1 263 ? 28.000 49.302 23.612 1.00 12.99 260 ALA A C 1
ATOM 1510 O O . ALA A 1 263 ? 28.546 50.151 24.327 1.00 14.87 260 ALA A O 1
ATOM 1520 N N . ALA A 1 265 ? 27.010 51.817 21.741 1.00 12.46 262 ALA A N 1
ATOM 1521 C CA . ALA A 1 265 ? 26.401 53.135 21.920 1.00 12.95 262 ALA A CA 1
ATOM 1522 C C . ALA A 1 265 ? 26.638 53.671 23.328 1.00 13.57 262 ALA A C 1
ATOM 1523 O O . ALA A 1 265 ? 26.822 54.876 23.506 1.00 15.44 262 ALA A O 1
ATOM 1525 N N . LEU A 1 266 ? 26.604 52.790 24.341 1.00 13.92 263 LEU A N 1
ATOM 1526 C CA . LEU A 1 266 ? 26.824 53.252 25.704 1.00 14.96 263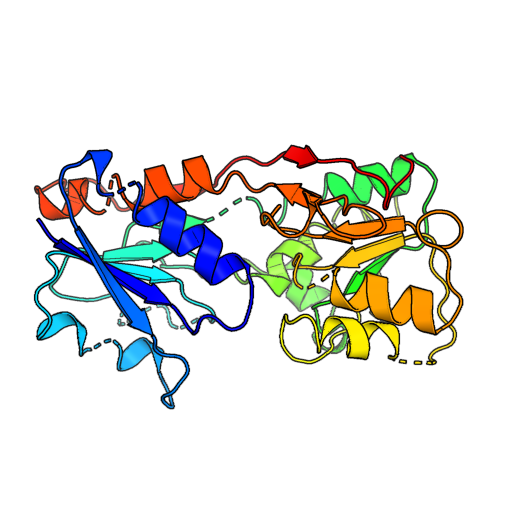 LEU A CA 1
ATOM 1527 C C . LEU A 1 266 ? 28.259 53.736 25.855 1.00 16.32 263 LEU A C 1
ATOM 1528 O O . LEU A 1 266 ? 28.525 54.728 26.549 1.00 17.21 263 LEU A O 1
ATOM 1533 N N . GLY A 1 267 ? 29.221 53.035 25.226 1.00 14.48 264 GLY A N 1
ATOM 1534 C CA . GLY A 1 267 ? 30.590 53.534 25.242 1.00 15.36 264 GLY A CA 1
ATOM 1535 C C . GLY A 1 267 ? 30.724 54.860 24.515 1.00 15.41 264 GLY A C 1
ATOM 1536 O O . GLY A 1 267 ? 31.449 55.762 24.970 1.00 16.97 264 GLY A O 1
ATOM 1537 N N . ALA A 1 268 ? 30.076 54.976 23.359 1.00 14.58 265 ALA A N 1
ATOM 1538 C CA . ALA A 1 268 ? 30.104 56.225 22.604 1.00 14.04 265 ALA A CA 1
ATOM 1539 C C . ALA A 1 268 ? 29.487 57.377 23.387 1.00 15.29 265 ALA A C 1
ATOM 1540 O O . ALA A 1 268 ? 30.049 58.485 23.395 1.00 15.42 265 ALA A O 1
ATOM 1542 N N . LEU A 1 269 ? 28.331 57.151 24.049 1.00 15.35 266 LEU A N 1
ATOM 1543 C CA . LEU A 1 269 ? 27.752 58.233 24.863 1.00 16.66 266 LEU A CA 1
ATOM 1544 C C . LEU A 1 269 ? 28.750 58.737 25.894 1.00 17.46 266 LEU A C 1
ATOM 1545 O O . LEU A 1 269 ? 28.879 59.951 26.121 1.00 18.46 266 LEU A O 1
ATOM 1550 N N . HIS A 1 270 ? 29.500 57.817 26.498 1.00 15.81 267 HIS A N 1
ATOM 1551 C CA . HIS A 1 270 ? 30.494 58.216 27.472 1.00 15.70 267 HIS A CA 1
ATOM 1552 C C . HIS A 1 270 ? 31.634 58.994 26.830 1.00 18.27 267 HIS A C 1
ATOM 1553 O O . HIS A 1 270 ? 32.000 60.079 27.298 1.00 18.32 267 HIS A O 1
ATOM 1560 N N . GLN A 1 271 ? 32.212 58.462 25.744 1.00 15.10 268 GLN A N 1
ATOM 1561 C CA . GLN A 1 271 ? 33.423 59.092 25.225 1.00 15.98 268 GLN A CA 1
ATOM 1562 C C . GLN A 1 271 ? 33.102 60.406 24.529 1.00 15.50 268 GLN A C 1
ATOM 1563 O O . GLN A 1 271 ? 33.893 61.359 24.599 1.00 16.75 268 GLN A O 1
ATOM 1569 N N . LEU A 1 272 ? 31.927 60.505 23.898 1.00 15.49 269 LEU A N 1
ATOM 1570 C CA . LEU A 1 272 ? 31.490 61.786 23.335 1.00 15.63 269 LEU A CA 1
ATOM 1571 C C . LEU A 1 272 ? 31.415 62.850 24.421 1.00 18.59 269 LEU A C 1
ATOM 1572 O O . LEU A 1 272 ? 31.966 63.948 24.274 1.00 20.15 269 LEU A O 1
ATOM 1577 N N . GLN A 1 273 ? 30.780 62.510 25.558 1.00 18.39 270 GLN A N 1
ATOM 1578 C CA . GLN A 1 273 ? 30.620 63.490 26.632 1.00 20.46 270 GLN A CA 1
ATOM 1579 C C . GLN A 1 273 ? 31.962 63.859 27.236 1.00 20.74 270 GLN A C 1
ATOM 1580 O O . GLN A 1 273 ? 32.206 65.035 27.561 1.00 24.28 270 GLN A O 1
ATOM 1586 N N . VAL A 1 274 ? 32.850 62.872 27.396 1.00 21.26 271 VAL A N 1
ATOM 1587 C CA . VAL A 1 274 ? 34.180 63.125 27.953 1.00 22.78 271 VAL A CA 1
ATOM 1588 C C . VAL A 1 274 ? 34.962 64.104 27.082 1.00 20.77 271 VAL A C 1
ATOM 1589 O O . VAL A 1 274 ? 35.709 64.956 27.585 1.00 24.01 271 VAL A O 1
ATOM 1593 N N . ARG A 1 275 ? 34.790 64.012 25.759 1.00 19.85 272 ARG A N 1
ATOM 1594 C CA . ARG A 1 275 ? 35.501 64.867 24.824 1.00 20.36 272 ARG A CA 1
ATOM 1595 C C . ARG A 1 275 ? 34.683 66.105 24.414 1.00 21.53 272 ARG A C 1
ATOM 1596 O O . ARG A 1 275 ? 34.998 66.747 23.405 1.00 24.92 272 ARG A O 1
ATOM 1604 N N . GLY A 1 276 ? 33.634 66.442 25.166 1.00 21.51 273 GLY A N 1
ATOM 1605 C CA . GLY A 1 276 ? 32.973 67.728 25.005 1.00 22.07 273 GLY A CA 1
ATOM 1606 C C . GLY A 1 276 ? 31.876 67.779 23.972 1.00 23.30 273 GLY A C 1
ATOM 1607 O O . GLY A 1 276 ? 31.461 68.873 23.590 1.00 27.41 273 GLY A O 1
ATOM 1608 N N . ILE A 1 277 ? 31.369 66.637 23.519 1.00 21.11 274 ILE A N 1
ATOM 1609 C CA . ILE A 1 277 ? 30.311 66.596 22.504 1.00 20.24 274 ILE A CA 1
ATOM 1610 C C . ILE A 1 277 ? 28.997 66.330 23.210 1.00 26.84 274 ILE A C 1
ATOM 1611 O O . ILE A 1 277 ? 28.876 65.353 23.963 1.00 24.34 274 ILE A O 1
ATOM 1616 N N . ARG A 1 278 ? 28.008 67.194 22.968 1.00 21.65 275 ARG A N 1
ATOM 1617 C CA . ARG A 1 278 ? 26.710 67.071 23.602 1.00 21.38 275 ARG A CA 1
ATOM 1618 C C . ARG A 1 278 ? 25.835 66.148 22.772 1.00 18.64 275 ARG A C 1
ATOM 1619 O O . ARG A 1 278 ? 25.757 66.277 21.539 1.00 22.16 275 ARG A O 1
ATOM 1622 N N . VAL A 1 279 ? 25.177 65.221 23.457 1.00 19.94 276 VAL A N 1
ATOM 1623 C CA . VAL A 1 279 ? 24.184 64.326 22.882 1.00 16.99 276 VAL A CA 1
ATOM 1624 C C . VAL A 1 279 ? 22.846 64.645 23.534 1.00 20.79 276 VAL A C 1
ATOM 1625 O O . VAL A 1 279 ? 22.732 64.555 24.765 1.00 24.01 276 VAL A O 1
ATOM 1629 N N . PRO A 1 280 ? 21.801 65.007 22.756 1.00 17.93 277 PRO A N 1
ATOM 1630 C CA . PRO A 1 280 ? 21.774 65.013 21.279 1.00 17.49 277 PRO A CA 1
ATOM 1631 C C . PRO A 1 280 ? 22.113 66.369 20.629 1.00 21.84 277 PRO A C 1
ATOM 1632 O O . PRO A 1 280 ? 22.085 66.404 19.397 1.00 22.89 277 PRO A O 1
ATOM 1636 N N . ASP A 1 281 ? 22.439 67.429 21.386 1.00 22.23 278 ASP A N 1
ATOM 1637 C CA . ASP A 1 281 ? 22.501 68.765 20.788 1.00 26.20 278 ASP A CA 1
ATOM 1638 C C . ASP A 1 281 ? 23.551 68.848 19.682 1.00 27.39 278 ASP A C 1
ATOM 1639 O O . ASP A 1 281 ? 23.322 69.485 18.639 1.00 28.36 278 ASP A O 1
ATOM 1644 N N . ASP A 1 282 ? 24.717 68.230 19.892 1.00 24.11 279 ASP A N 1
ATOM 1645 C CA . ASP A 1 282 ? 25.708 68.214 18.823 1.00 23.32 279 ASP A CA 1
ATOM 1646 C C . ASP A 1 282 ? 25.554 67.006 17.906 1.00 23.25 279 ASP A C 1
ATOM 1647 O O . ASP A 1 282 ? 25.696 67.140 16.684 1.00 24.31 279 ASP A O 1
ATOM 1652 N N . VAL A 1 283 ? 25.301 65.824 18.471 1.00 20.86 280 VAL A N 1
ATOM 1653 C CA . VAL A 1 283 ? 25.243 64.580 17.691 1.00 18.18 280 VAL A CA 1
ATOM 1654 C C . VAL A 1 283 ? 24.113 63.711 18.220 1.00 19.69 280 VAL A C 1
ATOM 1655 O O . VAL A 1 283 ? 24.031 63.478 19.434 1.00 21.36 280 VAL A O 1
ATOM 1659 N N . GLN A 1 284 ? 23.262 63.227 17.308 1.00 19.80 281 GLN A N 1
ATOM 1660 C CA . GLN A 1 284 ? 22.228 62.228 17.605 1.00 20.13 281 GLN A CA 1
ATOM 1661 C C . GLN A 1 284 ? 22.909 60.867 17.759 1.00 17.76 281 GLN A C 1
ATOM 1662 O O . GLN A 1 284 ? 23.803 60.547 16.982 1.00 22.40 281 GLN A O 1
ATOM 1668 N N . VAL A 1 285 ? 22.487 60.045 18.737 1.00 16.25 282 VAL A N 1
ATOM 1669 C CA . VAL A 1 285 ? 23.092 58.716 18.920 1.00 15.93 282 VAL A CA 1
ATOM 1670 C C . VAL A 1 285 ? 22.013 57.647 18.994 1.00 14.45 282 VAL A C 1
ATOM 1671 O O . VAL A 1 285 ? 21.026 57.801 19.718 1.00 15.59 282 VAL A O 1
ATOM 1675 N N . VAL A 1 286 ? 22.174 56.573 18.199 1.00 14.05 283 VAL A N 1
ATOM 1676 C CA . VAL A 1 286 ? 21.236 55.450 18.169 1.00 14.40 283 VAL A CA 1
ATOM 1677 C C . VAL A 1 286 ? 21.991 54.138 18.371 1.00 13.50 283 VAL A C 1
ATOM 1678 O O . VAL A 1 286 ? 23.073 53.944 17.817 1.00 14.73 283 VAL A O 1
ATOM 1682 N N . GLY A 1 287 ? 21.404 53.220 19.141 1.00 12.98 284 GLY A N 1
ATOM 1683 C CA . GLY A 1 287 ? 21.933 51.891 19.321 1.00 12.81 284 GLY A CA 1
ATOM 1684 C C . GLY A 1 287 ? 21.062 50.829 18.672 1.00 13.30 284 GLY A C 1
ATOM 1685 O O . GLY A 1 287 ? 20.168 51.125 17.871 1.00 14.16 284 GLY A O 1
ATOM 1686 N N . PHE A 1 288 ? 21.347 49.577 19.038 1.00 13.92 285 PHE A N 1
ATOM 1687 C CA . PHE A 1 288 ? 20.589 48.426 18.517 1.00 13.79 285 PHE A CA 1
ATOM 1688 C C . PHE A 1 288 ? 20.571 47.353 19.596 1.00 13.52 285 PHE A C 1
ATOM 1689 O O . PHE A 1 288 ? 21.625 46.880 20.022 1.00 13.66 285 PHE A O 1
ATOM 1697 N N . ASP A 1 289 ? 19.355 46.996 20.045 1.00 14.39 286 ASP A N 1
ATOM 1698 C CA . ASP A 1 289 ? 19.011 45.815 20.862 1.00 11.87 286 ASP A CA 1
ATOM 1699 C C . ASP A 1 289 ? 17.934 46.153 21.888 1.00 15.34 286 ASP A C 1
ATOM 1700 O O . ASP A 1 289 ? 17.112 45.292 22.234 1.00 16.31 286 ASP A O 1
ATOM 1705 N N . ASN A 1 290 ? 17.932 47.398 22.375 1.00 14.58 287 ASN A N 1
ATOM 1706 C CA . ASN A 1 290 ? 17.083 47.823 23.507 1.00 14.01 287 ASN A CA 1
ATOM 1707 C C . ASN A 1 290 ? 17.302 46.939 24.734 1.00 15.25 287 ASN A C 1
ATOM 1708 O O . ASN A 1 290 ? 16.338 46.514 25.407 1.00 17.56 287 ASN A O 1
ATOM 1713 N N . VAL A 1 291 ? 18.579 46.688 25.054 1.00 14.89 288 VAL A N 1
ATOM 1714 C CA . VAL A 1 291 ? 18.865 46.049 26.341 1.00 14.43 288 VAL A CA 1
ATOM 1715 C C . VAL A 1 291 ? 18.397 46.937 27.496 1.00 17.02 288 VAL A C 1
ATOM 1716 O O . VAL A 1 291 ? 18.307 48.170 27.349 1.00 17.60 288 VAL A O 1
ATOM 1720 N N . PRO A 1 292 ? 18.126 46.353 28.673 1.00 18.32 289 PRO A N 1
ATOM 1721 C CA . PRO A 1 292 ? 17.723 47.169 29.834 1.00 20.04 289 PRO A CA 1
ATOM 1722 C C . PRO A 1 292 ? 18.587 48.394 30.095 1.00 19.38 289 PRO A C 1
ATOM 1723 O O . PRO A 1 292 ? 18.042 49.458 30.408 1.00 20.72 289 PRO A O 1
ATOM 1727 N N A GLU A 1 293 ? 19.910 48.277 29.932 0.60 17.66 290 GLU A N 1
ATOM 1728 N N B GLU A 1 293 ? 19.912 48.311 29.912 0.40 17.44 290 GLU A N 1
ATOM 1729 C CA A GLU A 1 293 ? 20.814 49.391 30.171 0.60 15.60 290 GLU A CA 1
ATOM 1730 C CA B GLU A 1 293 ? 20.795 49.438 30.213 0.40 16.55 290 GLU A CA 1
ATOM 1731 C C A GLU A 1 293 ? 20.408 50.648 29.417 0.60 16.99 290 GLU A C 1
ATOM 1732 C C B GLU A 1 293 ? 20.543 50.660 29.333 0.40 16.49 290 GLU A C 1
ATOM 1733 O O A GLU A 1 293 ? 20.628 51.755 29.912 0.60 17.54 290 GLU A O 1
ATOM 1734 O O B GLU A 1 293 ? 21.016 51.758 29.658 0.40 17.81 290 GLU A O 1
ATOM 1745 N N . ALA A 1 294 ? 19.845 50.499 28.211 1.00 14.96 291 ALA A N 1
ATOM 1746 C CA . ALA A 1 294 ? 19.568 51.668 27.401 1.00 16.70 291 ALA A CA 1
ATOM 1747 C C . ALA A 1 294 ? 18.591 52.618 28.083 1.00 16.06 291 ALA A C 1
ATOM 1748 O O . ALA A 1 294 ? 18.652 53.838 27.840 1.00 16.67 291 ALA A O 1
ATOM 1750 N N . THR A 1 295 ? 17.702 52.096 28.954 1.00 15.49 292 THR A N 1
ATOM 1751 C CA . THR A 1 295 ? 16.721 52.926 29.639 1.00 17.57 292 THR A CA 1
ATOM 1752 C C . THR A 1 295 ? 17.376 53.847 30.654 1.00 19.36 292 THR A C 1
ATOM 1753 O O . THR A 1 295 ? 16.902 54.972 30.869 1.00 21.07 292 THR A O 1
ATOM 1757 N N . TYR A 1 296 ? 18.494 53.418 31.237 1.00 17.16 293 TYR A N 1
ATOM 1758 C CA . TYR A 1 296 ? 19.090 54.140 32.356 1.00 17.80 293 TYR A CA 1
ATOM 1759 C C . TYR A 1 296 ? 20.301 54.953 31.957 1.00 17.68 293 TYR A C 1
ATOM 1760 O O . TYR A 1 296 ? 20.889 55.581 32.818 1.00 18.98 293 TYR A O 1
ATOM 1769 N N . ALA A 1 297 ? 20.665 54.954 30.672 1.00 16.73 294 ALA A N 1
ATOM 1770 C CA . ALA A 1 297 ? 21.800 55.740 30.231 1.00 16.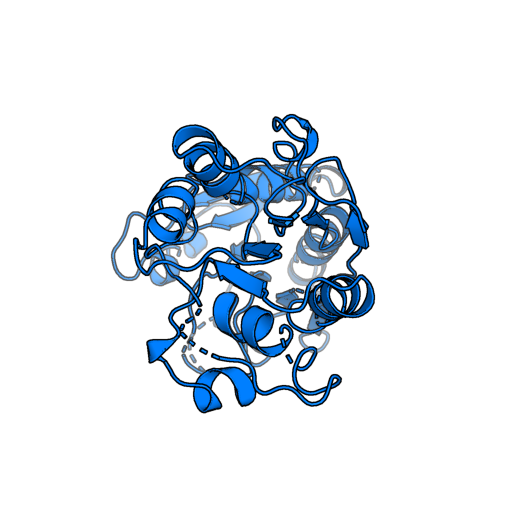68 294 ALA A CA 1
ATOM 1771 C C . ALA A 1 297 ? 21.506 57.233 30.412 1.00 16.98 294 ALA A C 1
ATOM 1772 O O . ALA A 1 297 ? 20.349 57.656 30.572 1.00 18.00 294 ALA A O 1
ATOM 1774 N N . ASN A 1 298 ? 22.568 58.039 30.373 1.00 15.72 295 ASN A N 1
ATOM 1775 C CA . ASN A 1 298 ? 22.442 59.485 30.532 1.00 15.42 295 ASN A CA 1
ATOM 1776 C C . ASN A 1 298 ? 23.216 60.104 29.384 1.00 20.03 295 ASN A C 1
ATOM 1777 O O . ASN A 1 298 ? 24.458 60.132 29.414 1.00 21.10 295 ASN A O 1
ATOM 1782 N N . PRO A 1 299 ? 22.543 60.570 28.336 1.00 17.69 296 PRO A N 1
ATOM 1783 C CA . PRO A 1 299 ? 21.084 60.593 28.143 1.00 17.17 296 PRO A CA 1
ATOM 1784 C C . PRO A 1 299 ? 20.584 59.200 27.808 1.00 15.21 296 PRO A C 1
ATOM 1785 O O . PRO A 1 299 ? 21.321 58.357 27.263 1.00 15.05 296 PRO A O 1
ATOM 1789 N N . SER A 1 300 ? 19.300 58.970 28.099 1.00 18.43 297 SER A N 1
ATOM 1790 C CA . SER A 1 300 ? 18.715 57.672 27.777 1.00 15.82 297 SER A CA 1
ATOM 1791 C C . SER A 1 300 ? 18.800 57.406 26.275 1.00 15.60 297 SER A C 1
ATOM 1792 O O . SER A 1 300 ? 18.792 58.332 25.455 1.00 16.35 297 SER A O 1
ATOM 1795 N N . LEU A 1 301 ? 18.994 56.129 25.923 1.00 14.05 298 LEU A N 1
ATOM 1796 C CA . LEU A 1 301 ? 19.489 55.758 24.601 1.00 15.04 298 LEU A CA 1
ATOM 1797 C C . LEU A 1 301 ? 18.347 55.384 23.652 1.00 15.66 298 LEU A C 1
ATOM 1798 O O . LEU A 1 301 ? 17.616 54.417 23.901 1.00 15.25 298 LEU A O 1
ATOM 1803 N N . THR A 1 302 ? 18.209 56.151 22.565 1.00 13.59 299 THR A N 1
ATOM 1804 C CA . THR A 1 302 ? 17.387 55.725 21.419 1.00 13.79 299 THR A CA 1
ATOM 1805 C C . THR A 1 302 ? 17.982 54.491 20.777 1.00 12.65 299 THR A C 1
ATOM 1806 O O . THR A 1 302 ? 19.189 54.437 20.566 1.00 13.80 299 THR A O 1
ATOM 1810 N N . THR A 1 303 ? 17.150 53.495 20.464 1.00 13.43 300 THR A N 1
ATOM 1811 C CA . THR A 1 303 ? 17.717 52.232 20.033 1.00 13.42 300 THR A CA 1
ATOM 1812 C C . THR A 1 303 ? 16.687 51.435 19.235 1.00 13.54 300 THR A C 1
ATOM 1813 O O . THR A 1 303 ? 15.484 51.524 19.480 1.00 14.78 300 THR A O 1
ATOM 1817 N N . ILE A 1 304 ? 17.195 50.643 18.300 1.00 13.37 301 ILE A N 1
ATOM 1818 C CA . ILE A 1 304 ? 16.376 49.687 17.564 1.00 14.52 301 ILE A CA 1
ATOM 1819 C C . ILE A 1 304 ? 16.089 48.507 18.481 1.00 13.55 301 ILE A C 1
ATOM 1820 O O . ILE A 1 304 ? 17.002 47.835 18.957 1.00 16.04 301 ILE A O 1
ATOM 1825 N N . ASP A 1 305 ? 14.809 48.233 18.702 1.00 14.97 302 ASP A N 1
ATOM 1826 C CA . ASP A 1 305 ? 14.375 47.090 19.479 1.00 16.62 302 ASP A CA 1
ATOM 1827 C C . ASP A 1 305 ? 13.992 45.985 18.501 1.00 16.49 302 ASP A C 1
ATOM 1828 O O . ASP A 1 305 ? 12.969 46.110 17.812 1.00 16.29 302 ASP A O 1
ATOM 1833 N N . PRO A 1 306 ? 14.756 44.881 18.425 1.00 15.60 303 PRO A N 1
ATOM 1834 C CA . PRO A 1 306 ? 14.467 43.802 17.467 1.00 15.15 303 PRO A CA 1
ATOM 1835 C C . PRO A 1 306 ? 13.541 42.754 18.088 1.00 14.50 303 PRO A C 1
ATOM 1836 O O . PRO A 1 306 ? 13.516 41.601 17.656 1.00 15.92 303 PRO A O 1
ATOM 1840 N N . HIS A 1 307 ? 12.788 43.122 19.126 1.00 16.27 304 HIS A N 1
ATOM 1841 C CA . HIS A 1 307 ? 11.747 42.259 19.666 1.00 15.05 304 HIS A CA 1
ATOM 1842 C C . HIS A 1 307 ? 12.328 40.952 20.216 1.00 18.98 304 HIS A C 1
ATOM 1843 O O . HIS A 1 307 ? 11.949 39.855 19.830 1.00 18.59 304 HIS A O 1
ATOM 1850 N N . ILE A 1 308 ? 13.228 41.104 21.195 1.00 17.03 305 ILE A N 1
ATOM 1851 C CA . ILE A 1 308 ? 13.913 39.945 21.758 1.00 20.32 305 ILE A CA 1
ATOM 1852 C C . ILE A 1 308 ? 12.939 38.975 22.440 1.00 20.93 305 ILE A C 1
ATOM 1853 O O . ILE A 1 308 ? 13.163 37.755 22.440 1.00 19.74 305 ILE A O 1
ATOM 1858 N N . ASP A 1 309 ? 11.832 39.481 22.992 1.00 19.79 306 ASP A N 1
ATOM 1859 C CA . ASP A 1 309 ? 10.820 38.588 23.554 1.00 23.41 306 ASP A CA 1
ATOM 1860 C C . ASP A 1 309 ? 10.295 37.607 22.505 1.00 22.42 306 ASP A C 1
ATOM 1861 O O . ASP A 1 309 ? 10.195 36.399 22.766 1.00 25.69 306 ASP A O 1
ATOM 1866 N N . SER A 1 310 ? 9.931 38.106 21.316 1.00 19.12 307 SER A N 1
ATOM 1867 C CA . SER A 1 310 ? 9.438 37.229 20.272 1.00 21.94 307 SER A CA 1
ATOM 1868 C C . SER A 1 310 ? 10.560 36.373 19.717 1.00 19.61 307 SER A C 1
ATOM 1869 O O . SER A 1 310 ? 10.327 35.223 19.337 1.00 19.52 307 SER A O 1
ATOM 1872 N N . TYR A 1 311 ? 11.768 36.944 19.613 1.00 15.78 308 TYR A N 1
ATOM 1873 C CA . TYR A 1 311 ? 12.915 36.195 19.117 1.00 15.08 308 TYR A CA 1
ATOM 1874 C C . TYR A 1 311 ? 13.171 34.990 20.017 1.00 15.61 308 TYR A C 1
ATOM 1875 O O . TYR A 1 311 ? 13.291 33.850 19.551 1.00 16.60 308 TYR A O 1
ATOM 1884 N N . ALA A 1 312 ? 13.220 35.216 21.328 1.00 15.48 309 ALA A N 1
ATOM 1885 C CA . ALA A 1 312 ? 13.407 34.106 22.252 1.00 16.19 309 ALA A CA 1
ATOM 1886 C C . ALA A 1 312 ? 12.249 33.126 22.191 1.00 16.54 309 ALA A C 1
ATOM 1887 O O . ALA A 1 312 ? 12.457 31.907 22.240 1.00 18.90 309 ALA A O 1
ATOM 1889 N N . ARG A 1 313 ? 11.010 33.634 22.091 1.00 18.47 310 ARG A N 1
ATOM 1890 C CA . ARG A 1 313 ? 9.862 32.728 22.078 1.00 20.54 310 ARG A CA 1
ATOM 1891 C C . ARG A 1 313 ? 9.917 31.801 20.871 1.00 18.82 310 ARG A C 1
ATOM 1892 O O . ARG A 1 313 ? 9.619 30.593 20.980 1.00 18.81 310 ARG A O 1
ATOM 1900 N N . HIS A 1 314 ? 10.327 32.343 19.715 1.00 18.47 311 HIS A N 1
ATOM 1901 C CA . HIS A 1 314 ? 10.404 31.511 18.516 1.00 17.65 311 HIS A CA 1
ATOM 1902 C C . HIS A 1 314 ? 11.533 30.492 18.626 1.00 17.85 311 HIS A C 1
ATOM 1903 O O . HIS A 1 314 ? 11.343 29.324 18.275 1.00 20.10 311 HIS A O 1
ATOM 1910 N N . ALA A 1 315 ? 12.701 30.904 19.161 1.00 18.75 312 ALA A N 1
ATOM 1911 C CA . ALA A 1 315 ? 13.802 29.965 19.300 1.00 17.82 312 ALA A CA 1
ATOM 1912 C C . ALA A 1 315 ? 13.408 28.817 20.207 1.00 20.59 312 ALA A C 1
ATOM 1913 O O . ALA A 1 315 ? 13.683 27.653 19.901 1.00 20.24 312 ALA A O 1
ATOM 1915 N N . VAL A 1 316 ? 12.788 29.127 21.362 1.00 17.31 313 VAL A N 1
ATOM 1916 C CA . VAL A 1 316 ? 12.389 28.087 22.311 1.00 18.66 313 VAL A CA 1
ATOM 1917 C C . VAL A 1 316 ? 11.260 27.226 21.751 1.00 19.48 313 VAL A C 1
ATOM 1918 O O . VAL A 1 316 ? 11.285 25.993 21.872 1.00 20.00 313 VAL A O 1
ATOM 1922 N N . ASP A 1 317 ? 10.254 27.854 21.124 1.00 20.22 314 ASP A N 1
ATOM 1923 C CA . ASP A 1 317 ? 9.145 27.053 20.594 1.00 21.25 314 ASP A CA 1
ATOM 1924 C C . ASP A 1 317 ? 9.642 26.116 19.500 1.00 19.26 314 ASP A C 1
ATOM 1925 O O . ASP A 1 317 ? 9.295 24.933 19.467 1.00 20.31 314 ASP A O 1
ATOM 1938 N N . LEU A 1 319 ? 12.710 24.920 19.056 1.00 20.22 316 LEU A N 1
ATOM 1939 C CA . LEU A 1 319 ? 13.546 23.852 19.602 1.00 22.49 316 LEU A CA 1
ATOM 1940 C C . LEU A 1 319 ? 12.699 22.783 20.291 1.00 21.56 316 LEU A C 1
ATOM 1941 O O . LEU A 1 319 ? 12.916 21.577 20.100 1.00 23.12 316 LEU A O 1
ATOM 1946 N N . ILE A 1 320 ? 11.719 23.203 21.093 1.00 22.94 317 ILE A N 1
ATOM 1947 C CA . ILE A 1 320 ? 10.888 22.208 21.771 1.00 24.68 317 ILE A CA 1
ATOM 1948 C C . ILE A 1 320 ? 10.051 21.414 20.767 1.00 23.44 317 ILE A C 1
ATOM 1949 O O . ILE A 1 320 ? 9.864 20.195 20.911 1.00 26.74 317 ILE A O 1
ATOM 1954 N N . GLU A 1 321 ? 9.544 22.085 19.744 1.00 24.77 318 GLU A N 1
ATOM 1955 C CA . GLU A 1 321 ? 8.879 21.357 18.672 1.00 27.98 318 GLU A CA 1
ATOM 1956 C C . GLU A 1 321 ? 9.773 20.255 18.103 1.00 27.46 318 GLU A C 1
ATOM 1957 O O . GLU A 1 321 ? 9.331 19.109 17.917 1.00 28.41 318 GLU A O 1
ATOM 1963 N N . ARG A 1 322 ? 11.039 20.585 17.805 1.00 24.15 319 ARG A N 1
ATOM 1964 C CA . ARG A 1 322 ? 11.936 19.567 17.252 1.00 24.07 319 ARG A CA 1
ATOM 1965 C C . ARG A 1 322 ? 12.211 18.457 18.258 1.00 26.74 319 ARG A C 1
ATOM 1966 O O . ARG A 1 322 ? 12.258 17.284 17.883 1.00 26.73 319 ARG A O 1
ATOM 1974 N N . ILE A 1 323 ? 12.416 18.809 19.532 1.00 24.94 320 ILE A N 1
ATOM 1975 C CA . ILE A 1 323 ? 12.633 17.777 20.554 1.00 26.07 320 ILE A CA 1
ATOM 1976 C C . ILE A 1 323 ? 11.465 16.819 20.613 1.00 29.36 320 ILE A C 1
ATOM 1977 O O . ILE A 1 323 ? 11.644 15.615 20.842 1.00 34.36 320 ILE A O 1
ATOM 1982 N N . GLN A 1 324 ? 10.254 17.332 20.434 1.00 32.40 321 GLN A N 1
ATOM 1983 C CA . GLN A 1 324 ? 9.039 16.531 20.536 1.00 35.78 321 GLN A CA 1
ATOM 1984 C C . GLN A 1 324 ? 8.630 15.862 19.223 1.00 38.02 321 GLN A C 1
ATOM 1985 O O . GLN A 1 324 ? 7.564 15.235 19.166 1.00 38.86 321 GLN A O 1
ATOM 1991 N N . GLY A 1 325 ? 9.460 15.939 18.187 1.00 32.99 322 GLY A N 1
ATOM 1992 C CA . GLY A 1 325 ? 9.241 15.175 16.971 1.00 36.96 322 GLY A CA 1
ATOM 1993 C C . GLY A 1 325 ? 8.745 15.944 15.762 1.00 37.10 322 GLY A C 1
ATOM 1994 O O . GLY A 1 325 ? 8.506 15.313 14.720 1.00 38.25 322 GLY A O 1
ATOM 1995 N N . TYR A 1 326 ? 8.571 17.268 15.853 1.00 30.89 323 TYR A N 1
ATOM 1996 C CA . TYR A 1 326 ? 8.185 18.070 14.695 1.00 31.52 323 TYR A CA 1
ATOM 1997 C C . TYR A 1 326 ? 9.153 17.820 13.544 1.00 31.92 323 TYR A C 1
ATOM 1998 O O . TYR A 1 326 ? 10.372 17.927 13.709 1.00 32.70 323 TYR A O 1
ATOM 2007 N N . ASP A 1 327 ? 8.606 17.470 12.367 1.00 30.75 324 ASP A N 1
ATOM 2008 C CA . ASP A 1 327 ? 9.436 17.003 11.260 1.00 30.21 324 ASP A CA 1
ATOM 2009 C C . ASP A 1 327 ? 9.200 17.763 9.951 1.00 29.53 324 ASP A C 1
ATOM 2010 O O . ASP A 1 327 ? 9.541 17.261 8.882 1.00 33.85 324 ASP A O 1
ATOM 2015 N N . GLY A 1 328 ? 8.700 18.989 10.024 1.00 29.84 325 GLY A N 1
ATOM 2016 C CA . GLY A 1 328 ? 8.550 19.795 8.838 1.00 32.80 325 GLY A CA 1
ATOM 2017 C C . GLY A 1 328 ? 9.885 20.323 8.347 1.00 34.00 325 GLY A C 1
ATOM 2018 O O . GLY A 1 328 ? 10.925 20.197 8.993 1.00 28.56 325 GLY A O 1
ATOM 2019 N N . ALA A 1 329 ? 9.857 20.960 7.186 1.00 26.52 326 ALA A N 1
ATOM 2020 C CA . ALA A 1 329 ? 11.080 21.522 6.649 1.00 25.14 326 ALA A CA 1
ATOM 2021 C C . ALA A 1 329 ? 11.653 22.550 7.632 1.00 23.94 326 ALA A C 1
ATOM 2022 O O . ALA A 1 329 ? 10.950 23.112 8.484 1.00 23.08 326 ALA A O 1
ATOM 2024 N N . LYS A 1 330 ? 12.944 22.777 7.509 1.00 21.89 327 LYS A N 1
ATOM 2025 C CA . LYS A 1 330 ? 13.570 23.773 8.370 1.00 19.72 327 LYS A CA 1
ATOM 2026 C C . LYS A 1 330 ? 13.091 25.177 8.015 1.00 24.84 327 LYS A C 1
ATOM 2027 O O . LYS A 1 330 ? 12.825 25.505 6.846 1.00 23.26 327 LYS A O 1
ATOM 2033 N N . ARG A 1 331 ? 12.973 26.020 9.034 1.00 21.82 328 ARG A N 1
ATOM 2034 C CA . ARG A 1 331 ? 12.307 27.310 8.919 1.00 19.36 328 ARG A CA 1
ATOM 2035 C C . ARG A 1 331 ? 13.270 28.445 9.223 1.00 16.44 328 ARG A C 1
ATOM 2036 O O . ARG A 1 331 ? 14.250 28.279 9.965 1.00 19.94 328 ARG A O 1
ATOM 2044 N N . VAL A 1 332 ? 12.956 29.631 8.727 1.00 18.74 329 VAL A N 1
ATOM 2045 C CA . VAL A 1 332 ? 13.633 30.869 9.115 1.00 18.20 329 VAL A CA 1
ATOM 2046 C C . VAL A 1 332 ? 12.582 31.835 9.631 1.00 21.73 329 VAL A C 1
ATOM 2047 O O . VAL A 1 332 ? 11.646 32.197 8.910 1.00 23.62 329 VAL A O 1
ATOM 2051 N N . TYR A 1 333 ? 12.749 32.277 10.860 1.00 16.37 330 TYR A N 1
ATOM 2052 C CA . TYR A 1 333 ? 11.918 33.329 11.412 1.00 16.03 330 TYR A CA 1
ATOM 2053 C C . TYR A 1 333 ? 12.771 34.584 11.542 1.00 16.77 330 TYR A C 1
ATOM 2054 O O . TYR A 1 333 ? 13.917 34.516 12.016 1.00 17.99 330 TYR A O 1
ATOM 2063 N N . THR A 1 334 ? 12.190 35.729 11.194 1.00 15.08 331 THR A N 1
ATOM 2064 C CA . THR A 1 334 ? 12.793 37.038 11.382 1.00 14.59 331 THR A CA 1
ATOM 2065 C C . THR A 1 334 ? 11.890 37.868 12.283 1.00 15.48 331 THR A C 1
ATOM 2066 O O . THR A 1 334 ? 10.707 38.088 11.964 1.00 16.16 331 THR A O 1
ATOM 2070 N N . SER A 1 335 ? 12.443 38.347 13.394 1.00 17.00 332 SER A N 1
ATOM 2071 C CA . SER A 1 335 ? 11.630 39.150 14.284 1.00 14.19 332 SER A CA 1
ATOM 2072 C C . SER A 1 335 ? 11.266 40.503 13.665 1.00 17.50 332 SER A C 1
ATOM 2073 O O . SER A 1 335 ? 11.853 40.949 12.682 1.00 17.82 332 SER A O 1
ATOM 2076 N N . ASP A 1 336 ? 10.270 41.166 14.261 1.00 17.02 333 ASP A N 1
ATOM 2077 C CA . ASP A 1 336 ? 9.943 42.537 13.911 1.00 16.81 333 ASP A CA 1
ATOM 2078 C C . ASP A 1 336 ? 10.837 43.498 14.690 1.00 15.20 333 ASP A C 1
ATOM 2079 O O . ASP A 1 336 ? 11.686 43.091 15.502 1.00 16.54 333 ASP A O 1
ATOM 2084 N N . PHE A 1 337 ? 10.651 44.798 14.443 1.00 15.71 334 PHE A N 1
ATOM 2085 C CA . PHE A 1 337 ? 11.461 45.797 15.143 1.00 16.11 334 PHE A CA 1
ATOM 2086 C C . PHE A 1 337 ? 10.620 47.029 15.414 1.00 15.36 334 PHE A C 1
ATOM 2087 O O . PHE A 1 337 ? 9.577 47.265 14.784 1.00 17.23 334 PHE A O 1
ATOM 2095 N N . THR A 1 338 ? 11.063 47.794 16.423 1.00 17.16 335 THR A N 1
ATOM 2096 C CA . THR A 1 338 ? 10.499 49.097 16.747 1.00 18.90 335 THR A CA 1
ATOM 2097 C C . THR A 1 338 ? 11.675 50.010 17.051 1.00 16.69 335 THR A C 1
ATOM 2098 O O . THR A 1 338 ? 12.563 49.608 17.808 1.00 18.57 335 THR A O 1
ATOM 2102 N N . LEU A 1 339 ? 11.672 51.238 16.515 1.00 16.24 336 LEU A N 1
ATOM 2103 C CA . LEU A 1 339 ? 12.656 52.248 16.911 1.00 16.77 336 LEU A CA 1
ATOM 2104 C C . LEU A 1 339 ? 12.140 52.928 18.167 1.00 15.66 336 LEU A C 1
ATOM 2105 O O . LEU A 1 339 ? 11.146 53.643 18.129 1.00 17.23 336 LEU A O 1
ATOM 2110 N N . VAL A 1 340 ? 12.809 52.680 19.297 1.00 15.94 337 VAL A N 1
ATOM 2111 C CA . VAL A 1 340 ? 12.405 53.248 20.581 1.00 17.33 337 VAL A CA 1
ATOM 2112 C C . VAL A 1 340 ? 13.182 54.549 20.793 1.00 17.47 337 VAL A C 1
ATOM 2113 O O . VAL A 1 340 ? 14.402 54.526 20.954 1.00 16.94 337 VAL A O 1
ATOM 2117 N N . GLU A 1 341 ? 12.488 55.681 20.739 1.00 17.41 338 GLU A N 1
ATOM 2118 C CA . GLU A 1 341 ? 13.119 56.990 20.837 1.00 18.23 338 GLU A CA 1
ATOM 2119 C C . GLU A 1 341 ? 13.202 57.422 22.293 1.00 18.26 338 GLU A C 1
ATOM 2120 O O . GLU A 1 341 ? 12.194 57.423 23.020 1.00 19.06 338 GLU A O 1
ATOM 2126 N N . ARG A 1 342 ? 14.403 57.832 22.692 1.00 17.66 339 ARG A N 1
ATOM 2127 C CA . ARG A 1 342 ? 14.634 58.333 24.040 1.00 18.64 339 ARG A CA 1
ATOM 2128 C C . ARG A 1 342 ? 15.392 59.655 23.946 1.00 20.37 339 ARG A C 1
ATOM 2129 O O . ARG A 1 342 ? 15.254 60.375 22.944 1.00 20.53 339 ARG A O 1
ATOM 2137 N N . SER A 1 343 ? 16.190 60.002 24.969 1.00 17.32 340 SER A N 1
ATOM 2138 C CA . SER A 1 343 ? 16.751 61.341 25.009 1.00 17.14 340 SER A CA 1
ATOM 2139 C C . SER A 1 343 ? 17.959 61.541 24.113 1.00 16.82 340 SER A C 1
ATOM 2140 O O . SER A 1 343 ? 18.347 62.692 23.914 1.00 21.64 340 SER A O 1
ATOM 2143 N N . SER A 1 344 ? 18.574 60.480 23.583 1.00 15.71 341 SER A N 1
ATOM 2144 C CA . SER A 1 344 ? 19.780 60.652 22.785 1.00 15.74 341 SER A CA 1
ATOM 2145 C C . SER A 1 344 ? 19.495 61.016 21.338 1.00 16.73 341 SER A C 1
ATOM 2146 O O . SER A 1 344 ? 20.443 61.205 20.587 1.00 16.82 341 SER A O 1
ATOM 2149 N N . THR A 1 345 ? 18.229 61.155 20.942 1.00 18.11 342 THR A N 1
ATOM 2150 C CA . THR A 1 345 ? 17.895 61.702 19.638 1.00 17.25 342 THR A CA 1
ATOM 2151 C C . THR A 1 345 ? 16.815 62.738 19.851 1.00 21.72 342 THR A C 1
ATOM 2152 O O . THR A 1 345 ? 16.204 62.802 20.919 1.00 23.35 342 THR A O 1
ATOM 2156 N N . SER A 1 346 ? 16.589 63.552 18.814 1.00 20.67 343 SER A N 1
ATOM 2157 C CA . SER A 1 346 ? 15.504 64.522 18.792 1.00 28.21 343 SER A CA 1
ATOM 2158 C C . SER A 1 346 ? 14.875 64.511 17.395 1.00 31.45 3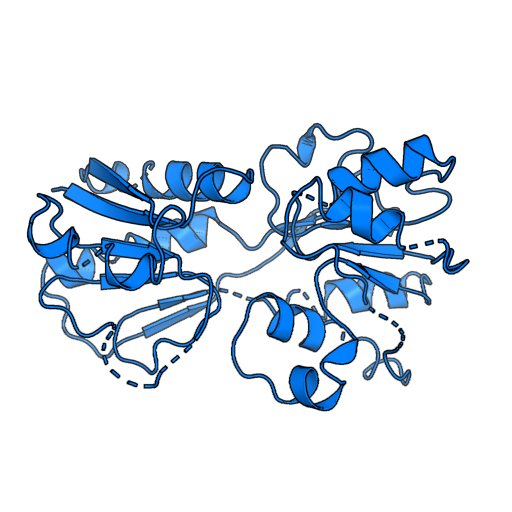43 SER A C 1
ATOM 2159 O O . SER A 1 346 ? 14.900 65.499 16.665 1.00 34.51 343 SER A O 1
ATOM 2162 N N . LEU A 1 347 ? 14.306 63.368 17.013 1.00 24.90 344 LEU A N 1
ATOM 2163 C CA . LEU A 1 347 ? 13.768 63.181 15.649 1.00 22.11 344 LEU A CA 1
ATOM 2164 C C . LEU A 1 347 ? 12.472 63.940 15.452 1.00 36.36 344 LEU A C 1
ATOM 2165 O O . LEU A 1 347 ? 11.775 64.259 16.408 1.00 38.40 344 LEU A O 1
#

InterPro domains:
  IPR000843 LacI-type HTH domain [PF00356] (6-50)
  IPR000843 LacI-type HTH domain [PR00036] (6-16)
  IPR000843 LacI-type HTH domain [PR00036] (16-26)
  IPR000843 LacI-type HTH domain [PS50932] (5-59)
  IPR000843 LacI-type HTH domain [SM00354] (4-74)
  IPR000843 LacI-type HTH domain [cd01392] (8-59)
  IPR010982 Lambda repressor-like, DNA-binding domain superfamily [G3DSA:1.10.260.40] (4-62)
  IPR010982 Lambda repressor-like, DNA-binding domain superfamily [SSF47413] (4-62)
  IPR028082 Periplasmic binding protein-like I [SSF53822] (65-343)
  IPR046335 Transcriptional regulator LacI/GalR-like, sensor domain [PF13377] (171-342)